Protein AF-A0A3E2CEW5-F1 (afdb_monomer_lite)

Structure (mmCIF, N/CA/C/O backbone):
data_AF-A0A3E2CEW5-F1
#
_entry.id   AF-A0A3E2CEW5-F1
#
loop_
_atom_site.group_PDB
_atom_site.id
_atom_site.type_symbol
_atom_site.label_atom_id
_atom_site.label_alt_id
_atom_site.label_comp_id
_atom_site.label_asym_id
_atom_site.label_entity_id
_atom_site.label_seq_id
_atom_site.pdbx_PDB_ins_code
_atom_site.Cartn_x
_atom_site.Cartn_y
_atom_site.Cartn_z
_atom_site.occupancy
_atom_site.B_iso_or_equiv
_atom_site.auth_seq_id
_atom_site.auth_comp_id
_atom_site.auth_asym_id
_atom_site.auth_atom_id
_atom_site.pdbx_PDB_model_num
ATOM 1 N N . ARG A 1 1 ? -23.913 -2.822 18.115 1.00 43.66 1 ARG A N 1
ATOM 2 C CA . ARG A 1 1 ? -24.144 -3.672 19.317 1.00 43.66 1 ARG A CA 1
ATOM 3 C C . ARG A 1 1 ? -23.118 -4.805 19.467 1.00 43.66 1 ARG A C 1
ATOM 5 O O . ARG A 1 1 ? -23.039 -5.330 20.565 1.00 43.66 1 ARG A O 1
ATOM 12 N N . ALA A 1 2 ? -22.328 -5.150 18.439 1.00 40.97 2 ALA A N 1
ATOM 13 C CA . ALA A 1 2 ? -21.371 -6.267 18.481 1.00 40.97 2 ALA A CA 1
ATOM 14 C C . ALA A 1 2 ? -20.312 -6.164 19.604 1.00 40.97 2 ALA A C 1
ATOM 16 O O . ALA A 1 2 ? -20.034 -7.159 20.265 1.00 40.97 2 ALA A O 1
ATOM 17 N N . LEU A 1 3 ? -19.808 -4.956 19.889 1.00 47.88 3 LEU A N 1
ATOM 18 C CA . LEU A 1 3 ? -18.808 -4.719 20.943 1.00 47.88 3 LEU A CA 1
ATOM 19 C C . LEU A 1 3 ? -19.351 -4.470 22.348 1.00 47.88 3 LEU A C 1
ATOM 21 O O . LEU A 1 3 ? -18.606 -4.509 23.320 1.00 47.88 3 LEU A O 1
ATOM 25 N N . LEU A 1 4 ? -20.661 -4.269 22.472 1.00 53.16 4 LEU A N 1
ATOM 26 C CA . LEU A 1 4 ? -21.333 -4.130 23.766 1.00 53.16 4 LEU A CA 1
ATOM 27 C C . LEU A 1 4 ? -21.764 -5.500 24.294 1.00 53.16 4 LEU A C 1
ATOM 29 O O . LEU A 1 4 ? -22.826 -5.652 24.896 1.00 53.16 4 LEU A O 1
ATOM 33 N N . THR A 1 5 ? -20.970 -6.516 23.975 1.00 52.16 5 THR A N 1
ATOM 34 C CA . THR A 1 5 ? -21.157 -7.884 24.425 1.00 52.16 5 THR A CA 1
ATOM 35 C C . THR A 1 5 ? -20.083 -8.189 25.453 1.00 52.16 5 THR A C 1
ATOM 37 O O . THR A 1 5 ? -18.972 -7.659 25.417 1.00 52.16 5 THR A O 1
ATOM 40 N N . SER A 1 6 ? -20.409 -9.070 26.390 1.00 48.28 6 SER A N 1
ATOM 41 C CA . SER A 1 6 ? -19.486 -9.478 27.443 1.00 48.28 6 SER A CA 1
ATOM 42 C C . SER A 1 6 ? -18.204 -10.134 26.922 1.00 48.28 6 SER A C 1
ATOM 44 O O . SER A 1 6 ? -17.290 -10.310 27.707 1.00 48.28 6 SER A O 1
ATOM 46 N N . ALA A 1 7 ? -18.125 -10.528 25.647 1.00 49.16 7 ALA A N 1
ATOM 47 C CA . ALA A 1 7 ? -16.963 -11.212 25.082 1.00 49.16 7 ALA A CA 1
ATOM 48 C C . ALA A 1 7 ? -15.748 -10.279 24.931 1.00 49.16 7 ALA A C 1
ATOM 50 O O . ALA A 1 7 ? -14.672 -10.622 25.408 1.00 49.16 7 ALA A O 1
ATOM 51 N N . ILE A 1 8 ? -15.925 -9.071 24.375 1.00 51.38 8 ILE A N 1
ATOM 52 C CA . ILE A 1 8 ? -14.823 -8.101 24.253 1.00 51.38 8 ILE A CA 1
ATOM 53 C C . ILE A 1 8 ? -14.451 -7.539 25.620 1.00 51.38 8 ILE A C 1
ATOM 55 O O . ILE A 1 8 ? -13.286 -7.592 25.994 1.00 51.38 8 ILE A O 1
ATOM 59 N N . GLY A 1 9 ? -15.427 -7.116 26.428 1.00 50.34 9 GLY A N 1
ATOM 60 C CA . GLY A 1 9 ? -15.156 -6.614 27.782 1.00 50.34 9 GLY A CA 1
ATOM 61 C C . GLY A 1 9 ? -14.528 -7.639 28.745 1.00 50.34 9 GLY A C 1
ATOM 62 O O . GLY A 1 9 ? -14.038 -7.245 29.796 1.00 50.34 9 GLY A O 1
ATOM 63 N N . ARG A 1 10 ? -14.537 -8.943 28.416 1.00 49.09 10 ARG A N 1
ATOM 64 C CA . ARG A 1 10 ? -13.891 -10.015 29.204 1.00 49.09 10 ARG A CA 1
ATOM 65 C C . ARG A 1 10 ? -12.598 -10.553 28.583 1.00 49.09 10 ARG A C 1
ATOM 67 O O . ARG A 1 10 ? -11.984 -11.427 29.190 1.00 49.09 10 ARG A O 1
ATOM 74 N N . ALA A 1 11 ? -12.194 -10.091 27.397 1.00 54.03 11 ALA A N 1
ATOM 75 C CA . ALA A 1 11 ? -10.965 -10.562 26.761 1.00 54.03 11 ALA A CA 1
ATOM 76 C C . ALA A 1 11 ? -9.745 -10.203 27.620 1.00 54.03 11 ALA A C 1
ATOM 78 O O . ALA A 1 11 ? -9.682 -9.111 28.190 1.00 54.03 11 ALA A O 1
ATOM 79 N N . SER A 1 12 ? -8.759 -11.101 27.692 1.00 48.97 12 SER A N 1
ATOM 80 C CA . SER A 1 12 ? -7.645 -10.991 28.641 1.00 48.97 12 SER A CA 1
ATOM 81 C C . SER A 1 12 ? -6.606 -9.902 28.319 1.00 48.97 12 SER A C 1
ATOM 83 O O . SER A 1 12 ? -5.502 -9.882 28.852 1.00 48.97 12 SER A O 1
ATOM 85 N N . LYS A 1 13 ? -6.921 -9.019 27.376 1.00 54.12 13 LYS A N 1
ATOM 86 C CA . LYS A 1 13 ? -6.102 -7.865 26.994 1.00 54.12 13 LYS A CA 1
ATOM 87 C C . LYS A 1 13 ? -6.814 -6.539 27.303 1.00 54.12 13 LYS A C 1
ATOM 89 O O . LYS A 1 13 ? -6.172 -5.500 27.322 1.00 54.12 13 LYS A O 1
ATOM 94 N N . ASN A 1 14 ? -8.105 -6.587 27.659 1.00 54.03 14 ASN A N 1
ATOM 95 C CA . ASN A 1 14 ? -8.960 -5.437 27.994 1.00 54.03 14 ASN A CA 1
ATOM 96 C C . ASN A 1 14 ? -9.038 -5.165 29.504 1.00 54.03 14 ASN A C 1
ATOM 98 O O . ASN A 1 14 ? -10.074 -4.746 30.025 1.00 54.03 14 ASN A O 1
ATOM 102 N N . HIS A 1 15 ? -7.987 -5.486 30.252 1.00 62.25 15 HIS A N 1
ATOM 103 C CA . HIS A 1 15 ? -8.088 -5.534 31.703 1.00 62.25 15 HIS A CA 1
ATOM 104 C C . HIS A 1 15 ? -8.060 -4.145 32.335 1.00 62.25 15 HIS A C 1
ATOM 106 O O . HIS A 1 15 ? -6.998 -3.597 32.625 1.00 62.25 15 HIS A O 1
ATOM 112 N N . MET A 1 16 ? -9.247 -3.635 32.659 1.00 67.38 16 MET A N 1
ATOM 113 C CA . MET A 1 16 ? -9.390 -2.816 33.856 1.00 67.38 16 MET A CA 1
ATOM 114 C C . MET A 1 16 ? -8.858 -3.628 35.047 1.00 67.38 16 MET A C 1
ATOM 116 O O . MET A 1 16 ? -9.358 -4.716 35.336 1.00 67.38 16 MET A O 1
ATOM 120 N N . SER A 1 17 ? -7.830 -3.122 35.717 1.00 68.94 17 SER A N 1
ATOM 121 C CA . SER A 1 17 ? -7.254 -3.717 36.928 1.00 68.94 17 SER A CA 1
ATOM 122 C C . SER A 1 17 ? -7.517 -2.818 38.139 1.00 68.94 17 SER A C 1
ATOM 124 O O . SER A 1 17 ? -7.980 -1.694 37.980 1.00 68.94 17 SER A O 1
ATOM 126 N N . TYR A 1 18 ? -7.284 -3.311 39.360 1.00 73.75 18 TYR A N 1
ATOM 127 C CA . TYR A 1 18 ? -7.470 -2.532 40.599 1.00 73.75 18 TYR A CA 1
ATOM 128 C C . TYR A 1 18 ? -8.851 -1.866 40.727 1.00 73.75 18 TYR A C 1
ATOM 130 O O . TYR A 1 18 ? -8.966 -0.688 41.055 1.00 73.75 18 TYR A O 1
ATOM 138 N N . MET A 1 19 ? -9.906 -2.632 40.449 1.00 75.19 19 MET A N 1
ATOM 139 C CA . MET A 1 19 ? -11.270 -2.123 40.495 1.00 75.19 19 MET A CA 1
ATOM 140 C C . MET A 1 19 ? -11.705 -1.850 41.942 1.00 75.19 19 MET A C 1
ATOM 142 O O . MET A 1 19 ? -11.764 -2.770 42.756 1.00 75.19 19 MET A O 1
ATOM 146 N N . SER A 1 20 ? -12.041 -0.597 42.239 1.00 81.31 20 SER A N 1
ATOM 147 C CA . SER A 1 20 ? -12.678 -0.158 43.481 1.00 81.31 20 SER A CA 1
ATOM 148 C C . SER A 1 20 ? -14.044 0.443 43.178 1.00 81.31 20 SER A C 1
ATOM 150 O O . SER A 1 20 ? -14.236 1.081 42.141 1.00 81.31 20 SER A O 1
ATOM 152 N N . VAL A 1 21 ? -14.994 0.240 44.086 1.00 82.50 21 VAL A N 1
ATOM 153 C CA . VAL A 1 21 ? -16.352 0.774 43.982 1.00 82.50 21 VAL A CA 1
ATOM 154 C C . VAL A 1 21 ? -16.645 1.583 45.232 1.00 82.50 21 VAL A C 1
ATOM 156 O O . VAL A 1 21 ? -16.746 1.021 46.320 1.00 82.50 21 VAL A O 1
ATOM 159 N N . ASP A 1 22 ? -16.853 2.882 45.052 1.00 84.25 22 ASP A N 1
ATOM 160 C CA . ASP A 1 22 ? -17.256 3.789 46.119 1.00 84.25 22 ASP A CA 1
ATOM 161 C C . ASP A 1 22 ? -18.716 4.205 45.918 1.00 84.25 22 ASP A C 1
ATOM 163 O O . ASP A 1 22 ? -19.128 4.611 44.824 1.00 84.25 22 ASP A O 1
ATOM 167 N N . SER A 1 23 ? -19.523 4.108 46.976 1.00 81.25 23 SER A N 1
ATOM 168 C CA . SER A 1 23 ? -20.911 4.569 46.946 1.00 81.25 23 SER A CA 1
ATOM 169 C C . SER A 1 23 ? -20.960 6.091 46.842 1.00 81.25 23 SER A C 1
ATOM 171 O O . SER A 1 23 ? -20.417 6.795 47.694 1.00 81.25 23 SER A O 1
ATOM 173 N N . GLY A 1 24 ? -21.643 6.595 45.821 1.00 75.25 24 GLY A N 1
ATOM 174 C CA . GLY A 1 24 ? -21.952 8.007 45.653 1.00 75.25 24 GLY A CA 1
ATOM 175 C C . GLY A 1 24 ? -23.373 8.351 46.117 1.00 75.25 24 GLY A C 1
ATOM 176 O O . GLY A 1 24 ? -24.164 7.476 46.483 1.00 75.25 24 GLY A O 1
ATOM 177 N N . PRO A 1 25 ? -23.736 9.641 46.099 1.00 72.69 25 PRO A N 1
ATOM 178 C CA . PRO A 1 25 ? -25.095 10.073 46.400 1.00 72.69 25 PRO A CA 1
ATOM 179 C C . PRO A 1 25 ? -26.084 9.599 45.316 1.00 72.69 25 PRO A C 1
ATOM 181 O O . PRO A 1 25 ? -25.716 9.420 44.156 1.00 72.69 25 PRO A O 1
ATOM 184 N N . TYR A 1 26 ? -27.357 9.417 45.679 1.00 74.25 26 TYR A N 1
ATOM 185 C CA . TYR A 1 26 ? -28.463 9.138 44.743 1.00 74.25 26 TYR A CA 1
ATOM 186 C C . TYR A 1 26 ? -28.281 7.899 43.832 1.00 74.25 26 TYR A C 1
ATOM 188 O O . TYR A 1 26 ? -28.450 7.992 42.618 1.00 74.25 26 TYR A O 1
ATOM 196 N N . ASN A 1 27 ? -27.954 6.726 44.396 1.00 77.19 27 ASN A N 1
ATOM 197 C CA . ASN A 1 27 ? -27.742 5.462 43.655 1.00 77.19 27 ASN A CA 1
ATOM 198 C C . ASN A 1 27 ? -26.670 5.547 42.548 1.00 77.19 27 ASN A C 1
ATOM 200 O O . ASN A 1 27 ? -26.703 4.791 41.568 1.00 77.19 27 ASN A O 1
ATOM 204 N N . SER A 1 28 ? -25.722 6.474 42.701 1.00 79.94 28 SER A N 1
ATOM 205 C CA . SER A 1 28 ? -24.515 6.529 41.884 1.00 79.94 28 SER A CA 1
ATOM 206 C C . SER A 1 28 ? -23.384 5.756 42.553 1.00 79.94 28 SER A C 1
ATOM 208 O O . SER A 1 28 ? -23.304 5.673 43.777 1.00 79.94 28 SER A O 1
ATOM 210 N N . PHE A 1 29 ? -22.507 5.178 41.744 1.00 83.38 29 PHE A N 1
ATOM 211 C CA . PHE A 1 29 ? -21.313 4.483 42.201 1.00 83.38 29 PHE A CA 1
ATOM 212 C C . PHE A 1 29 ? -20.132 4.997 41.394 1.00 83.38 29 PHE A C 1
ATOM 214 O O . PHE A 1 29 ? -20.200 5.057 40.162 1.00 83.38 29 PHE A O 1
ATOM 221 N N . LYS A 1 30 ? -19.057 5.375 42.083 1.00 83.88 30 LYS A N 1
ATOM 222 C CA . LYS A 1 30 ? -17.784 5.689 41.448 1.00 83.88 30 LYS A CA 1
ATOM 223 C C . LYS A 1 30 ? -16.995 4.395 41.325 1.00 83.88 30 LYS A C 1
ATOM 225 O O . LYS A 1 30 ? -16.632 3.781 42.322 1.00 83.88 30 LYS A O 1
ATOM 230 N N . LEU A 1 31 ? -16.749 3.991 40.090 1.00 82.94 31 LEU A N 1
ATOM 231 C CA . LEU A 1 31 ? -15.834 2.920 39.751 1.00 82.94 31 LEU A CA 1
ATOM 232 C C . LEU A 1 31 ? -14.455 3.542 39.545 1.00 82.94 31 LEU A C 1
ATOM 234 O O . LEU A 1 31 ? -14.309 4.381 38.663 1.00 82.94 31 LEU A O 1
ATOM 238 N N . SER A 1 32 ? -13.463 3.144 40.329 1.00 82.31 32 SER A N 1
ATOM 239 C CA . SER A 1 32 ? -12.057 3.488 40.091 1.00 82.31 32 SER A CA 1
ATOM 240 C C . SER A 1 32 ? -11.337 2.240 39.594 1.00 82.31 32 SER A C 1
ATOM 242 O O . SER A 1 32 ? -11.578 1.154 40.112 1.00 82.31 32 SER A O 1
ATOM 244 N N . TYR A 1 33 ? -10.509 2.359 38.566 1.00 83.38 33 TYR A N 1
ATOM 245 C CA . TYR A 1 33 ? -9.802 1.237 37.946 1.00 83.38 33 TYR A CA 1
ATOM 246 C C . TYR A 1 33 ? -8.525 1.729 37.270 1.00 83.38 33 TYR A C 1
ATOM 248 O O . TYR A 1 33 ? -8.326 2.925 37.093 1.00 83.38 33 TYR A O 1
ATOM 256 N N . LYS A 1 34 ? -7.665 0.803 36.858 1.00 78.75 34 LYS A N 1
ATOM 257 C CA . LYS A 1 34 ? -6.477 1.082 36.055 1.00 78.75 34 LYS A CA 1
ATOM 258 C C . LYS A 1 34 ? -6.600 0.500 34.662 1.00 78.75 34 LYS A C 1
ATOM 260 O O . LYS A 1 34 ? -7.010 -0.651 34.520 1.00 78.75 34 LYS A O 1
ATOM 265 N N . ILE A 1 35 ? -6.187 1.261 33.655 1.00 78.12 35 ILE A N 1
ATOM 266 C CA . ILE A 1 35 ? -5.971 0.772 32.290 1.00 78.12 35 ILE A CA 1
ATOM 267 C C . ILE A 1 35 ? -4.466 0.786 32.042 1.00 78.12 35 ILE A C 1
ATOM 269 O O . ILE A 1 35 ? -3.836 1.845 32.031 1.00 78.12 35 ILE A O 1
ATOM 273 N N . GLY A 1 36 ? -3.870 -0.401 31.915 1.00 75.12 36 GLY A N 1
ATOM 274 C CA . GLY A 1 36 ? -2.417 -0.536 32.008 1.00 75.12 36 GLY A CA 1
ATOM 275 C C . GLY A 1 36 ? -1.923 -0.023 33.365 1.00 75.12 36 GLY A C 1
ATOM 276 O O . GLY A 1 36 ? -2.364 -0.504 34.408 1.00 75.12 36 GLY A O 1
ATOM 277 N N . ASN A 1 37 ? -1.046 0.984 33.348 1.00 75.38 37 ASN A N 1
ATOM 278 C CA . ASN A 1 37 ? -0.519 1.625 34.559 1.00 75.38 37 ASN A CA 1
ATOM 279 C C . ASN A 1 37 ? -1.245 2.927 34.944 1.00 75.38 37 ASN A C 1
ATOM 281 O O . ASN A 1 37 ? -0.911 3.507 35.977 1.00 75.38 37 ASN A O 1
ATOM 285 N N . SER A 1 38 ? -2.217 3.378 34.146 1.00 79.19 38 SER A N 1
ATOM 286 C CA . SER A 1 38 ? -2.900 4.662 34.336 1.00 79.19 38 SER A CA 1
ATOM 287 C C . SER A 1 38 ? -4.181 4.497 35.145 1.00 79.19 38 SER A C 1
ATOM 289 O O . SER A 1 38 ? -4.993 3.625 34.835 1.00 79.19 38 SER A O 1
ATOM 291 N N . ASP A 1 39 ? -4.379 5.349 36.150 1.00 82.88 39 ASP A N 1
ATOM 292 C CA . ASP A 1 39 ? -5.628 5.423 36.910 1.00 82.88 39 ASP A CA 1
ATOM 293 C C . ASP A 1 39 ? -6.752 6.049 36.072 1.00 82.88 39 ASP A C 1
ATOM 295 O O . ASP A 1 39 ? -6.540 6.992 35.312 1.00 82.88 39 ASP A O 1
ATOM 299 N N . ALA A 1 40 ? -7.962 5.524 36.230 1.00 82.25 40 ALA A N 1
ATOM 300 C CA . ALA A 1 40 ? -9.167 5.961 35.547 1.00 82.25 40 ALA A CA 1
ATOM 301 C C . ALA A 1 40 ? -10.386 5.791 36.462 1.00 82.25 40 ALA A C 1
ATOM 303 O O . ALA A 1 40 ? -10.376 5.024 37.432 1.00 82.25 40 ALA A O 1
ATOM 304 N N . SER A 1 41 ? -11.463 6.520 36.170 1.00 80.00 41 SER A N 1
ATOM 305 C CA . SER A 1 41 ? -12.707 6.346 36.910 1.00 80.00 41 SER A CA 1
ATOM 306 C C . SER A 1 41 ? -13.943 6.612 36.065 1.00 80.00 41 SER A C 1
ATOM 308 O O . SER A 1 41 ? -13.930 7.425 35.148 1.00 80.00 41 SER A O 1
ATOM 310 N N . ALA A 1 42 ? -15.037 5.936 36.402 1.00 78.50 42 ALA A N 1
ATOM 311 C CA . ALA A 1 42 ? -16.333 6.127 35.776 1.00 78.50 42 ALA A CA 1
ATOM 312 C C . ALA A 1 42 ? -17.421 6.217 36.843 1.00 78.50 42 ALA A C 1
ATOM 314 O O . ALA A 1 42 ? -17.417 5.471 37.821 1.00 78.50 42 ALA A O 1
ATOM 315 N N . VAL A 1 43 ? -18.391 7.104 36.640 1.00 79.62 43 VAL A N 1
ATOM 316 C CA . VAL A 1 43 ? -19.591 7.159 37.479 1.00 79.62 43 VAL A CA 1
ATOM 317 C C . VAL A 1 43 ? -20.705 6.398 36.778 1.00 79.62 43 VAL A C 1
ATOM 319 O O . VAL A 1 43 ? -21.073 6.717 35.647 1.00 79.62 43 VAL A O 1
ATOM 322 N N . ILE A 1 44 ? -21.253 5.395 37.459 1.00 82.19 44 ILE A N 1
ATOM 323 C CA . ILE A 1 44 ? -22.413 4.639 36.990 1.00 82.19 44 ILE A CA 1
ATOM 324 C C . ILE A 1 44 ? -23.623 4.951 37.864 1.00 82.19 44 ILE A C 1
ATOM 326 O O . ILE A 1 44 ? -23.517 5.054 39.083 1.00 82.19 44 ILE A O 1
ATOM 330 N N . SER A 1 45 ? -24.790 5.073 37.239 1.00 83.62 45 SER A N 1
ATOM 331 C CA . SER A 1 45 ? -26.071 5.188 37.939 1.00 83.62 45 SER A CA 1
ATOM 332 C C . SER A 1 45 ? -26.839 3.887 37.790 1.00 83.62 45 SER A C 1
ATOM 334 O O . SER A 1 45 ? -26.978 3.361 36.679 1.00 83.62 45 SER A O 1
ATOM 336 N N . LEU A 1 46 ? -27.338 3.367 38.908 1.00 82.56 46 LEU A N 1
ATOM 337 C CA . LEU A 1 46 ? -28.170 2.174 38.932 1.00 82.56 46 LEU A CA 1
ATOM 338 C C . LEU A 1 46 ? -29.644 2.561 39.027 1.00 82.56 46 LEU A C 1
ATOM 340 O O . LEU A 1 46 ? -30.028 3.413 39.825 1.00 82.56 46 LEU A O 1
ATOM 344 N N . VAL A 1 47 ? -30.482 1.895 38.236 1.00 85.44 47 VAL A N 1
ATOM 345 C CA . VAL A 1 47 ? -31.942 2.009 38.328 1.00 85.44 47 VAL A CA 1
ATOM 346 C C . VAL A 1 47 ? -32.558 0.659 38.687 1.00 85.44 47 VAL A C 1
ATOM 348 O O . VAL A 1 47 ? -32.034 -0.376 38.256 1.00 85.44 47 VAL A O 1
ATOM 351 N N . PRO A 1 48 ? -33.669 0.642 39.446 1.00 84.12 48 PRO A N 1
ATOM 352 C CA . PRO A 1 48 ? -34.378 -0.591 39.758 1.00 84.12 48 PRO A CA 1
ATOM 353 C C . PRO A 1 48 ? -34.754 -1.362 38.484 1.00 84.12 48 PRO A C 1
ATOM 355 O O . PRO A 1 48 ? -35.253 -0.792 37.511 1.00 84.12 48 PRO A O 1
ATOM 358 N N . ALA A 1 49 ? -34.501 -2.668 38.492 1.00 85.88 49 ALA A N 1
ATOM 359 C CA . ALA A 1 49 ? -34.782 -3.594 37.396 1.00 85.88 49 ALA A CA 1
ATOM 360 C C . ALA A 1 49 ? -35.797 -4.690 37.778 1.00 85.88 49 ALA A C 1
ATOM 362 O O . ALA A 1 49 ? -36.075 -5.570 36.967 1.00 85.88 49 ALA A O 1
ATOM 363 N N . GLY A 1 50 ? -36.376 -4.615 38.983 1.00 84.38 50 GLY A N 1
ATOM 364 C CA . GLY A 1 50 ? -37.327 -5.592 39.522 1.00 84.38 50 GLY A CA 1
ATOM 365 C C . GLY A 1 50 ? -36.762 -6.337 40.730 1.00 84.38 50 GLY A C 1
ATOM 366 O O . GLY A 1 50 ? -35.839 -5.845 41.380 1.00 84.38 50 GLY A O 1
ATOM 367 N N . LYS A 1 51 ? -37.286 -7.531 41.020 1.00 85.75 51 LYS A N 1
ATOM 368 C CA . LYS A 1 51 ? -36.828 -8.387 42.124 1.00 85.75 51 LYS A CA 1
ATOM 369 C C . LYS A 1 51 ? -36.102 -9.628 41.599 1.00 85.75 51 LYS A C 1
ATOM 371 O O . LYS A 1 51 ? -36.616 -10.313 40.720 1.00 85.75 51 LYS A O 1
ATOM 376 N N . GLN A 1 52 ? -34.951 -9.960 42.175 1.00 82.12 52 GLN A N 1
ATOM 377 C CA . GLN A 1 52 ? -34.294 -11.254 42.016 1.00 82.12 52 GLN A CA 1
ATOM 378 C C . GLN A 1 52 ? -34.680 -12.157 43.191 1.00 82.12 52 GLN A C 1
ATOM 380 O O . GLN A 1 52 ? -34.670 -11.722 44.344 1.00 82.12 52 GLN A O 1
ATOM 385 N N . TRP A 1 53 ? -35.033 -13.414 42.906 1.00 77.81 53 TRP A N 1
ATOM 386 C CA . TRP A 1 53 ? -35.485 -14.376 43.922 1.00 77.81 53 TRP A CA 1
ATOM 387 C C . TRP A 1 53 ? -36.632 -13.847 44.798 1.00 77.81 53 TRP A C 1
ATOM 389 O O . TRP A 1 53 ? -36.646 -14.114 45.986 1.00 77.81 53 TRP A O 1
ATOM 399 N N . LEU A 1 54 ? -37.570 -13.073 44.237 1.00 76.44 54 LEU A N 1
ATOM 400 C CA . LEU A 1 54 ? -38.743 -12.484 44.917 1.00 76.44 54 LEU A CA 1
ATOM 401 C C . LEU A 1 54 ? -38.462 -11.414 45.994 1.00 76.44 54 LEU A C 1
ATOM 403 O O . LEU A 1 54 ? -39.349 -10.606 46.258 1.00 76.44 54 LEU A O 1
ATOM 407 N N . PHE A 1 55 ? -37.261 -11.343 46.575 1.00 77.94 55 PHE A N 1
ATOM 408 C CA . PHE A 1 55 ? -36.988 -10.468 47.729 1.00 77.94 55 PHE A CA 1
ATOM 409 C C . PHE A 1 55 ? -35.914 -9.412 47.455 1.00 77.94 55 PHE A C 1
ATOM 411 O O . PHE A 1 55 ? -36.056 -8.260 47.878 1.00 77.94 55 PHE A O 1
ATOM 418 N N . PHE A 1 56 ? -34.867 -9.771 4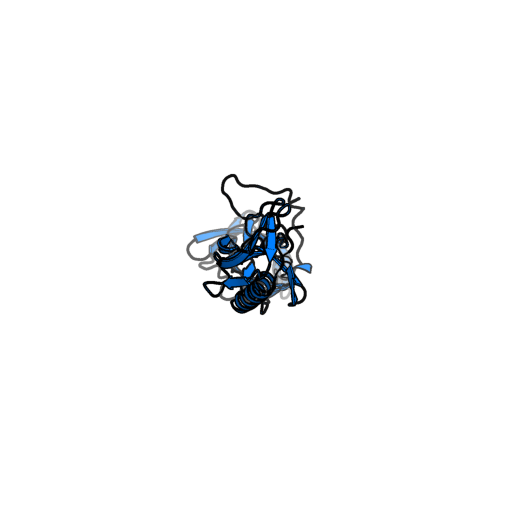6.712 1.00 81.50 56 PHE A N 1
ATOM 419 C CA . PHE A 1 56 ? -33.724 -8.892 46.491 1.00 81.50 56 PHE A CA 1
ATOM 420 C C . PHE A 1 56 ? -34.018 -7.898 45.383 1.00 81.50 56 PHE A C 1
ATOM 422 O O . PHE A 1 56 ? -34.461 -8.286 44.305 1.00 81.50 56 PHE A O 1
ATOM 429 N N . ASP A 1 57 ? -33.761 -6.617 45.625 1.00 82.56 57 ASP A N 1
ATOM 430 C CA . ASP A 1 57 ? -33.813 -5.631 44.553 1.00 82.56 57 ASP A CA 1
ATOM 431 C C . ASP A 1 57 ? -32.736 -5.946 43.518 1.00 82.56 57 ASP A C 1
ATOM 433 O O . ASP A 1 57 ? -31.553 -6.080 43.829 1.00 82.56 57 ASP A O 1
ATOM 437 N N . SER A 1 58 ? -33.172 -6.089 42.273 1.00 82.19 58 SER A N 1
ATOM 438 C CA . SER A 1 58 ? -32.284 -6.159 41.123 1.00 82.19 58 SER A CA 1
ATOM 439 C C . SER A 1 58 ? -32.114 -4.760 40.556 1.00 82.19 58 SER A C 1
ATOM 441 O O . SER A 1 58 ? -33.067 -3.979 40.484 1.00 82.19 58 SER A O 1
ATOM 443 N N . TYR A 1 59 ? -30.899 -4.452 40.130 1.00 79.56 59 TYR A N 1
ATOM 444 C CA . TYR A 1 59 ? -30.546 -3.160 39.568 1.00 79.56 59 TYR A CA 1
ATOM 445 C C . TYR A 1 59 ? -29.910 -3.356 38.201 1.00 79.56 59 TYR A C 1
ATOM 447 O O . TYR A 1 59 ? -29.215 -4.341 37.954 1.00 79.56 59 TYR A O 1
ATOM 455 N N . LYS A 1 60 ? -30.133 -2.394 37.311 1.00 82.06 60 LYS A N 1
ATOM 456 C CA . LYS A 1 60 ? -29.444 -2.310 36.024 1.00 82.06 60 LYS A CA 1
ATOM 457 C C . LYS A 1 60 ? -28.724 -0.978 35.919 1.00 82.06 60 LYS A C 1
ATOM 459 O O . LYS A 1 60 ? -29.198 0.036 36.428 1.00 82.06 60 LYS A O 1
ATOM 464 N N . VAL A 1 61 ? -27.600 -0.979 35.215 1.00 79.25 61 VAL A N 1
ATOM 465 C CA . VAL A 1 61 ? -26.901 0.256 34.855 1.00 79.25 61 VAL A CA 1
ATOM 466 C C . VAL A 1 61 ? -27.795 1.055 33.905 1.00 79.25 61 VAL A C 1
ATOM 468 O O . VAL A 1 61 ? -28.229 0.530 32.879 1.00 79.25 61 VAL A O 1
ATOM 471 N N . GLN A 1 62 ? -28.100 2.306 34.257 1.00 77.31 62 GLN A N 1
ATOM 472 C CA . GLN A 1 62 ? -28.970 3.177 33.461 1.00 77.31 62 GLN A CA 1
ATOM 473 C C . GLN A 1 62 ? -28.272 3.650 32.184 1.00 77.31 62 GLN A C 1
ATOM 475 O O . GLN A 1 62 ? -28.829 3.536 31.094 1.00 77.31 62 GLN A O 1
ATOM 480 N N . TYR A 1 63 ? -27.036 4.134 32.327 1.00 71.31 63 TYR A N 1
ATOM 481 C CA . TYR A 1 63 ? -26.187 4.589 31.231 1.00 71.31 63 TYR A CA 1
ATOM 482 C C . TYR A 1 63 ? -24.804 3.969 31.392 1.00 71.31 63 TYR A C 1
ATOM 484 O O . TYR A 1 63 ? -24.079 4.347 32.314 1.00 71.31 63 TYR A O 1
ATOM 492 N N . PRO A 1 64 ? -24.426 3.006 30.542 1.00 68.12 64 PRO A N 1
ATOM 493 C CA . PRO A 1 64 ? -23.077 2.477 30.578 1.00 68.12 64 PRO A CA 1
ATOM 494 C C . PRO A 1 64 ? -22.095 3.583 30.156 1.00 68.12 64 PRO A C 1
ATOM 496 O O . PRO A 1 64 ? -22.433 4.387 29.281 1.00 68.12 64 PRO A O 1
ATOM 499 N N . PRO A 1 65 ? -20.905 3.660 30.771 1.00 69.00 65 PRO A N 1
ATOM 500 C CA . PRO A 1 65 ? -19.917 4.676 30.438 1.00 69.00 65 PRO A CA 1
ATOM 501 C C . PRO A 1 65 ? -19.260 4.303 29.107 1.00 69.00 65 PRO A C 1
ATOM 503 O O . PRO A 1 65 ? -18.260 3.601 29.088 1.00 69.00 65 PRO A O 1
ATOM 506 N N . PHE A 1 66 ? -19.863 4.684 27.983 1.00 76.56 66 PHE A N 1
ATOM 507 C CA . PHE A 1 66 ? -19.282 4.431 26.667 1.00 76.56 66 PHE A CA 1
ATOM 508 C C . PHE A 1 66 ? -18.379 5.586 26.257 1.00 76.56 66 PHE A C 1
ATOM 510 O O . PHE A 1 66 ? -18.771 6.743 26.384 1.00 76.56 66 PHE A O 1
ATOM 517 N N . GLY A 1 67 ? -17.206 5.254 25.731 1.00 84.56 67 GLY A N 1
ATOM 518 C CA . GLY A 1 67 ? -16.433 6.136 24.867 1.00 84.56 67 GLY A CA 1
ATOM 519 C C . GLY A 1 67 ? -16.614 5.726 23.407 1.00 84.56 67 GLY A C 1
ATOM 520 O O . GLY A 1 67 ? -17.434 4.859 23.068 1.00 84.56 67 GLY A O 1
ATOM 521 N N . HIS A 1 68 ? -15.831 6.331 22.523 1.00 87.38 68 HIS A N 1
ATOM 522 C CA . HIS A 1 68 ? -15.758 5.894 21.135 1.00 87.38 68 HIS A CA 1
ATOM 523 C C . HIS A 1 68 ? -14.348 6.001 20.573 1.00 87.38 68 HIS A C 1
ATOM 525 O O . HIS A 1 68 ? -13.621 6.938 20.870 1.00 87.38 68 HIS A O 1
ATOM 531 N N . ILE A 1 69 ? -13.994 5.059 19.708 1.00 89.38 69 ILE A N 1
ATOM 532 C CA . ILE A 1 69 ? -12.791 5.151 18.885 1.00 89.38 69 ILE A CA 1
ATOM 533 C C . ILE A 1 69 ? -13.244 5.511 17.472 1.00 89.38 69 ILE A C 1
ATOM 535 O O . ILE A 1 69 ? -14.122 4.846 16.912 1.00 89.38 69 ILE A O 1
ATOM 539 N N . THR A 1 70 ? -12.687 6.577 16.911 1.00 90.62 70 THR A N 1
ATOM 540 C CA . THR A 1 70 ? -12.814 6.883 15.485 1.00 90.62 70 THR A CA 1
ATOM 541 C C . THR A 1 70 ? -11.732 6.105 14.756 1.00 90.62 70 THR A C 1
ATOM 543 O O . THR A 1 70 ? -10.547 6.346 14.964 1.00 90.62 70 THR A O 1
ATOM 546 N N . ILE A 1 71 ? -12.141 5.138 13.942 1.00 90.50 71 ILE A N 1
ATOM 547 C CA . ILE A 1 71 ? -11.217 4.275 13.212 1.00 90.50 71 ILE A CA 1
ATOM 548 C C . ILE A 1 71 ? -11.224 4.689 11.750 1.00 90.50 71 ILE A C 1
ATOM 550 O O . ILE A 1 71 ? -12.255 4.563 11.085 1.00 90.50 71 ILE A O 1
ATOM 554 N N . THR A 1 72 ? -10.078 5.142 11.260 1.00 91.00 72 THR A N 1
ATOM 555 C CA . THR A 1 72 ? -9.833 5.391 9.840 1.00 91.00 72 THR A CA 1
ATOM 556 C C . THR A 1 72 ? -9.303 4.108 9.225 1.00 91.00 72 THR A C 1
ATOM 558 O O . THR A 1 72 ? -8.274 3.590 9.658 1.00 91.00 72 THR A O 1
ATOM 561 N N . VAL A 1 73 ? -10.037 3.561 8.257 1.00 89.56 73 VAL A N 1
ATOM 562 C CA . VAL A 1 73 ? -9.735 2.254 7.667 1.00 89.56 73 VAL A CA 1
ATOM 563 C C . VAL A 1 73 ? -9.673 2.362 6.140 1.00 89.56 73 VAL A C 1
ATOM 565 O O . VAL A 1 73 ? -10.578 2.977 5.567 1.00 89.56 73 VAL A O 1
ATOM 568 N N . PRO A 1 74 ? -8.681 1.750 5.465 1.00 87.44 74 PRO A N 1
ATOM 569 C CA . PRO A 1 74 ? -8.636 1.681 4.008 1.00 87.44 74 PRO A CA 1
ATOM 570 C C . PRO A 1 74 ? -9.870 0.967 3.451 1.00 87.44 74 PRO A C 1
ATOM 572 O O . PRO A 1 74 ? -10.381 0.019 4.053 1.00 87.44 74 PRO A O 1
ATOM 575 N N . ASN A 1 75 ? -10.360 1.403 2.295 1.00 84.31 75 ASN A N 1
ATOM 576 C CA . ASN A 1 75 ? -11.591 0.884 1.696 1.00 84.31 75 ASN A CA 1
ATOM 577 C C . ASN A 1 75 ? -11.497 -0.600 1.287 1.00 84.31 75 ASN A C 1
ATOM 579 O O . ASN A 1 75 ? -12.525 -1.250 1.096 1.00 84.31 75 ASN A O 1
ATOM 583 N N . GLU A 1 76 ? -10.285 -1.139 1.164 1.00 81.75 76 GLU A N 1
ATOM 584 C CA . GLU A 1 76 ? -9.973 -2.541 0.876 1.00 81.75 76 GLU A CA 1
ATOM 585 C C . GLU A 1 76 ? -10.283 -3.473 2.057 1.00 81.75 76 GLU A C 1
ATOM 587 O O . GLU A 1 76 ? -10.458 -4.680 1.866 1.00 81.75 76 GLU A O 1
ATOM 592 N N . VAL A 1 77 ? -10.363 -2.928 3.275 1.00 87.75 77 VAL A N 1
ATOM 593 C CA . VAL A 1 77 ? -10.644 -3.680 4.498 1.00 87.75 77 VAL A CA 1
ATOM 594 C C . VAL A 1 77 ? -12.142 -3.613 4.789 1.00 87.75 77 VAL A C 1
ATOM 596 O O . VAL A 1 77 ? -12.709 -2.549 5.018 1.00 87.75 77 VAL A O 1
ATOM 599 N N . ASP A 1 78 ? -12.800 -4.770 4.821 1.00 88.94 78 ASP A N 1
ATOM 600 C CA . ASP A 1 78 ? -14.226 -4.916 5.145 1.00 88.94 78 ASP A CA 1
ATOM 601 C C . ASP A 1 78 ? -14.465 -5.350 6.602 1.00 88.94 78 ASP A C 1
ATOM 603 O O . ASP A 1 78 ? -15.553 -5.163 7.167 1.00 88.94 78 ASP A O 1
ATOM 607 N N . LYS A 1 79 ? -13.432 -5.921 7.227 1.00 91.56 79 LYS A N 1
ATOM 608 C CA . LYS A 1 79 ? -13.462 -6.440 8.588 1.00 91.56 79 LYS A CA 1
ATOM 609 C C . LYS A 1 79 ? -12.189 -6.109 9.351 1.00 91.56 79 LYS A C 1
ATOM 611 O O . LYS A 1 79 ? -11.079 -6.296 8.858 1.00 91.56 79 LYS A O 1
ATOM 616 N N . ILE A 1 80 ? -12.371 -5.720 10.603 1.00 92.31 80 ILE A N 1
ATOM 617 C CA . ILE A 1 80 ? -11.283 -5.495 11.554 1.00 92.31 80 ILE A CA 1
ATOM 618 C C . ILE A 1 80 ? -11.377 -6.497 12.692 1.00 92.31 80 ILE A C 1
ATOM 620 O O . ILE A 1 80 ? -12.450 -7.025 12.993 1.00 92.31 80 ILE A O 1
ATOM 624 N N . LYS A 1 81 ? -10.255 -6.736 13.347 1.00 91.25 81 LYS A N 1
ATOM 625 C CA . LYS A 1 81 ? -10.177 -7.471 14.593 1.00 91.25 81 LYS A CA 1
ATOM 626 C C . LYS A 1 81 ? -9.791 -6.482 15.682 1.00 91.25 81 LYS A C 1
ATOM 628 O O . LYS A 1 81 ? -8.801 -5.770 15.579 1.00 91.25 81 LYS A O 1
ATOM 633 N N . VAL A 1 82 ? -10.638 -6.398 16.700 1.00 88.81 82 VAL A N 1
ATOM 634 C CA . VAL A 1 82 ? -10.406 -5.576 17.885 1.00 88.81 82 VAL A CA 1
ATOM 635 C C . VAL A 1 82 ? -10.125 -6.535 19.027 1.00 88.81 82 VAL A C 1
ATOM 637 O O . VAL A 1 82 ? -11.015 -7.258 19.488 1.00 88.81 82 VAL A O 1
ATOM 640 N N . ASN A 1 83 ? -8.869 -6.567 19.457 1.00 86.06 83 ASN A N 1
ATOM 641 C CA . ASN A 1 83 ? -8.298 -7.591 20.317 1.00 86.06 83 ASN A CA 1
ATOM 642 C C . ASN A 1 83 ? -8.500 -8.993 19.719 1.00 86.06 83 ASN A C 1
ATOM 644 O O . ASN A 1 83 ? -7.897 -9.326 18.708 1.00 86.06 83 ASN A O 1
ATOM 648 N N . ASP A 1 84 ? -9.371 -9.813 20.311 1.00 81.75 84 ASP A N 1
ATOM 649 C CA . ASP A 1 84 ? -9.650 -11.181 19.857 1.00 81.75 84 ASP A CA 1
ATOM 650 C C . ASP A 1 84 ? -11.025 -11.308 19.174 1.00 81.75 84 ASP A C 1
ATOM 652 O O . ASP A 1 84 ? -11.523 -12.412 18.967 1.00 81.75 84 ASP A O 1
ATOM 656 N N . SER A 1 85 ? -11.680 -10.188 18.848 1.00 82.81 85 SER A N 1
ATOM 657 C CA . SER A 1 85 ? -13.027 -10.178 18.266 1.00 82.81 85 SER A CA 1
ATOM 658 C C . SER A 1 85 ? -13.078 -9.521 16.898 1.00 82.81 85 SER A C 1
ATOM 660 O O . SER A 1 85 ? -12.720 -8.358 16.730 1.00 82.81 85 SER A O 1
ATOM 662 N N . GLU A 1 86 ? -13.586 -10.272 15.928 1.00 90.12 86 GLU A N 1
ATOM 663 C CA . GLU A 1 86 ? -13.811 -9.811 14.562 1.00 90.12 86 GLU A CA 1
ATOM 664 C C . GLU A 1 86 ? -15.084 -8.959 14.467 1.00 90.12 86 GLU A C 1
ATOM 666 O O . GLU A 1 86 ? -16.131 -9.284 15.035 1.00 90.12 86 GLU A O 1
ATOM 671 N N . ILE A 1 87 ? -14.999 -7.860 13.722 1.00 87.81 87 ILE A N 1
ATOM 672 C CA . ILE A 1 87 ? -16.078 -6.902 13.513 1.00 87.81 87 ILE A CA 1
ATOM 673 C C . ILE A 1 87 ? -16.174 -6.602 12.027 1.00 87.81 87 ILE A C 1
ATOM 675 O O . ILE A 1 87 ? -15.218 -6.158 11.397 1.00 87.81 87 ILE A O 1
ATOM 679 N N . ASN A 1 88 ? -17.373 -6.775 11.480 1.00 90.50 88 ASN A N 1
ATOM 680 C CA . ASN A 1 88 ? -17.674 -6.315 10.135 1.00 90.50 88 ASN A CA 1
ATOM 681 C C . ASN A 1 88 ? -17.963 -4.805 10.155 1.00 90.50 88 ASN A C 1
ATOM 683 O O . ASN A 1 88 ? -18.889 -4.361 10.847 1.00 90.50 88 ASN A O 1
ATOM 687 N N . LEU A 1 89 ? -17.195 -4.027 9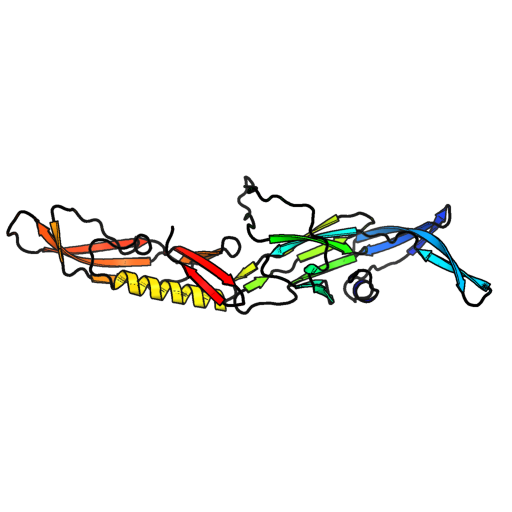.389 1.00 89.06 89 LEU A N 1
ATOM 688 C CA . LEU A 1 89 ? -17.279 -2.564 9.368 1.00 89.06 89 LEU A CA 1
ATOM 689 C C . LEU A 1 89 ? -18.639 -2.056 8.877 1.00 89.06 89 LEU A C 1
ATOM 691 O O . LEU A 1 89 ? -19.103 -1.014 9.335 1.00 89.06 89 LEU A O 1
ATOM 695 N N . SER A 1 90 ? -19.347 -2.828 8.044 1.00 86.94 90 SER A N 1
ATOM 696 C CA . SER A 1 90 ? -20.715 -2.494 7.606 1.00 86.94 90 SER A CA 1
ATOM 697 C C . SER A 1 90 ? -21.726 -2.392 8.757 1.00 86.94 90 SER A C 1
ATOM 699 O O . SER A 1 90 ? -22.784 -1.784 8.604 1.00 86.94 90 SER A O 1
ATOM 701 N N . THR A 1 91 ? -21.408 -2.960 9.927 1.00 85.56 91 THR A N 1
ATOM 702 C CA . THR A 1 91 ? -22.251 -2.890 11.132 1.00 85.56 91 THR A CA 1
ATOM 703 C C . THR A 1 91 ? -22.004 -1.639 11.979 1.00 85.56 91 THR A C 1
ATOM 705 O O . THR A 1 91 ? -22.754 -1.378 12.929 1.00 85.56 91 THR A O 1
ATOM 708 N N . LEU A 1 92 ? -20.950 -0.879 11.668 1.00 84.81 92 LEU A N 1
ATOM 709 C CA . LEU A 1 92 ? -20.577 0.342 12.367 1.00 84.81 92 LEU A CA 1
ATOM 710 C C . LEU A 1 92 ? -21.221 1.560 11.711 1.00 84.81 92 LEU A C 1
ATOM 712 O O . LEU A 1 92 ? -21.515 1.590 10.516 1.00 84.81 92 LEU A O 1
ATOM 716 N N . LYS A 1 93 ? -21.429 2.604 12.514 1.00 84.19 93 LYS A N 1
ATOM 717 C CA . LYS A 1 93 ? -21.845 3.894 11.973 1.00 84.19 93 LYS A CA 1
ATOM 718 C C . LYS A 1 93 ? -20.630 4.546 11.329 1.00 84.19 93 LYS A C 1
ATOM 720 O O . LYS A 1 93 ? -19.624 4.750 12.008 1.00 84.19 93 LYS A O 1
ATOM 725 N N . LYS A 1 94 ? -20.746 4.904 10.052 1.00 84.75 94 LYS A N 1
ATOM 726 C CA . LYS A 1 94 ? -19.792 5.814 9.413 1.00 84.75 94 LYS A CA 1
ATOM 727 C C . LYS A 1 94 ? -19.801 7.141 10.172 1.00 84.75 94 LYS A C 1
ATOM 729 O O . LYS A 1 94 ? -20.872 7.598 10.589 1.00 84.75 94 LYS A O 1
ATOM 734 N N . SER A 1 95 ? -18.627 7.719 10.398 1.00 69.12 95 SER A N 1
ATOM 735 C CA . SER A 1 95 ? -18.545 9.074 10.942 1.00 69.12 95 SER A CA 1
ATOM 736 C C . SER A 1 95 ? -19.204 10.044 9.942 1.00 69.12 95 SER A C 1
ATOM 738 O O . SER A 1 95 ? -19.098 9.809 8.733 1.00 69.12 95 SER A O 1
ATOM 740 N N . PRO A 1 96 ? -19.955 11.075 10.384 1.00 60.00 96 PRO A N 1
ATOM 741 C CA . PRO A 1 96 ? -20.421 12.132 9.486 1.00 60.00 96 PRO A CA 1
ATOM 742 C C . PRO A 1 96 ? -19.224 12.659 8.690 1.00 60.00 96 PRO A C 1
ATOM 744 O O . PRO A 1 96 ? -18.194 12.929 9.296 1.00 60.00 96 PRO A O 1
ATOM 747 N N . LYS A 1 97 ? -19.365 12.699 7.357 1.00 50.00 97 LYS A N 1
ATOM 748 C CA . LYS A 1 97 ? -18.295 12.920 6.369 1.00 50.00 97 LYS A CA 1
ATOM 749 C C . LYS A 1 97 ? -17.151 13.804 6.885 1.00 50.00 97 LYS A C 1
ATOM 751 O O . LYS A 1 97 ? -17.372 14.981 7.144 1.00 50.00 97 LYS A O 1
ATOM 756 N N . TYR A 1 98 ? -15.941 13.252 6.877 1.00 44.22 98 TYR A N 1
ATOM 757 C CA . TYR A 1 98 ? -14.809 13.987 6.331 1.00 44.22 98 TYR A CA 1
ATOM 758 C C . TYR A 1 98 ? -15.062 14.077 4.819 1.00 44.22 98 TYR A C 1
ATOM 760 O O . TYR A 1 98 ? -15.022 13.075 4.100 1.00 44.22 98 TYR A O 1
ATOM 768 N N . ASP A 1 99 ? -15.498 15.238 4.347 1.00 38.47 99 ASP A N 1
ATOM 769 C CA . ASP A 1 99 ? -15.461 15.597 2.939 1.00 38.47 99 ASP A CA 1
ATOM 770 C C . ASP A 1 99 ? -14.002 15.877 2.595 1.00 38.47 99 ASP A C 1
ATOM 772 O O . ASP A 1 99 ? -13.516 16.988 2.731 1.00 38.47 99 ASP A O 1
ATOM 776 N N . GLY A 1 100 ? -13.266 14.831 2.221 1.00 39.25 100 GLY A N 1
ATOM 777 C CA . GLY A 1 100 ? -11.873 14.961 1.811 1.00 39.25 100 GLY A CA 1
ATOM 778 C C . GLY A 1 100 ? -11.731 15.784 0.529 1.00 39.25 100 GLY A C 1
ATOM 779 O O . GLY A 1 100 ? -11.483 15.223 -0.533 1.00 39.25 100 GLY A O 1
ATOM 780 N N . GLU A 1 101 ? -11.859 17.105 0.619 1.00 34.91 101 GLU A N 1
ATOM 781 C CA . GLU A 1 101 ? -10.922 17.977 -0.067 1.00 34.91 101 GLU A CA 1
ATOM 782 C C . GLU A 1 101 ? -9.612 17.908 0.721 1.00 34.91 101 GLU A C 1
ATOM 784 O O . GLU A 1 101 ? -9.570 18.129 1.931 1.00 34.91 101 GLU A O 1
ATOM 789 N N . SER A 1 102 ? -8.561 17.484 0.021 1.00 41.69 102 SER A N 1
ATOM 790 C CA . SER A 1 102 ? -7.184 17.347 0.483 1.00 41.69 102 SER A CA 1
ATOM 791 C C . SER A 1 102 ? -6.793 18.323 1.592 1.00 41.69 102 SER A C 1
ATOM 793 O O . SER A 1 102 ? -6.571 19.507 1.339 1.00 41.69 102 SER A O 1
ATOM 795 N N . TYR A 1 103 ? -6.551 17.809 2.796 1.00 34.34 103 TYR A N 1
ATOM 796 C CA . TYR A 1 103 ? -5.687 18.504 3.740 1.00 34.34 103 TYR A CA 1
ATOM 797 C C . TYR A 1 103 ? -4.238 18.222 3.354 1.00 34.34 103 TYR A C 1
ATOM 799 O O . TYR A 1 103 ? -3.627 17.256 3.798 1.00 34.34 103 TYR A O 1
ATOM 807 N N . SER A 1 104 ? -3.684 19.095 2.514 1.00 37.44 104 SER A N 1
ATOM 808 C CA . SER A 1 104 ? -2.242 19.321 2.480 1.00 37.44 104 SER A CA 1
ATOM 809 C C . SER A 1 104 ? -1.846 19.870 3.849 1.00 37.44 104 SER A C 1
ATOM 811 O O . SER A 1 104 ? -1.966 21.073 4.090 1.00 37.44 104 SER A O 1
ATOM 813 N N . SER A 1 105 ? -1.399 19.014 4.768 1.00 36.59 105 SER A N 1
ATOM 814 C CA . SER A 1 105 ? -0.630 19.520 5.897 1.00 36.59 105 SER A CA 1
ATOM 815 C C . SER A 1 105 ? 0.660 20.129 5.339 1.00 36.59 105 SER A C 1
ATOM 817 O O . SER A 1 105 ? 1.319 19.555 4.475 1.00 36.59 105 SER A O 1
ATOM 819 N N . GLU A 1 106 ? 1.031 21.309 5.836 1.00 38.88 106 GLU A N 1
ATOM 820 C CA . GLU A 1 106 ? 2.297 22.003 5.529 1.00 38.88 106 GLU A CA 1
ATOM 821 C C . GLU A 1 106 ? 3.538 21.130 5.847 1.00 38.88 106 GLU A C 1
ATOM 823 O O . GLU A 1 106 ? 4.651 21.413 5.416 1.00 38.88 106 GLU A O 1
ATOM 828 N N . TYR A 1 107 ? 3.313 20.003 6.533 1.00 39.34 107 TYR A N 1
ATOM 829 C CA . TYR A 1 107 ? 4.247 18.923 6.812 1.00 39.34 107 TYR A CA 1
ATOM 830 C C . TYR A 1 107 ? 3.784 17.595 6.184 1.00 39.34 107 TYR A C 1
ATOM 832 O O . TYR A 1 107 ? 3.494 16.658 6.911 1.00 39.34 107 TYR A O 1
ATOM 840 N N . GLY A 1 108 ? 3.681 17.505 4.856 1.00 34.72 108 GLY A N 1
ATOM 841 C CA . GLY A 1 108 ? 3.911 16.285 4.055 1.00 34.72 108 GLY A CA 1
ATOM 842 C C . GLY A 1 108 ? 3.353 14.916 4.498 1.00 34.72 108 GLY A C 1
ATOM 843 O O . GLY A 1 108 ? 3.923 13.908 4.089 1.00 34.72 108 GLY A O 1
ATOM 844 N N . TYR A 1 109 ? 2.281 14.828 5.291 1.00 36.84 109 TYR A N 1
ATOM 845 C CA . TYR A 1 109 ? 1.660 13.545 5.643 1.00 36.84 109 TYR A CA 1
ATOM 846 C C . TYR A 1 109 ? 0.599 13.171 4.599 1.00 36.84 109 TYR A C 1
ATOM 848 O O . TYR A 1 109 ? -0.242 13.984 4.218 1.00 36.84 109 TYR A O 1
ATOM 856 N N . SER A 1 110 ? 0.682 11.934 4.113 1.00 38.19 110 SER A N 1
ATOM 857 C CA . SER A 1 110 ? -0.121 11.334 3.046 1.00 38.19 110 SER A CA 1
ATOM 858 C C . SER A 1 110 ? -1.628 11.529 3.234 1.00 38.19 110 SER A C 1
ATOM 860 O O . SER A 1 110 ? -2.229 11.026 4.180 1.00 38.19 110 SER A O 1
ATOM 862 N N . VAL A 1 111 ? -2.264 12.207 2.277 1.00 39.34 111 VAL A N 1
ATOM 863 C CA . VAL A 1 111 ? -3.725 12.259 2.163 1.00 39.34 111 VAL A CA 1
ATOM 864 C C . VAL A 1 111 ? -4.209 10.895 1.668 1.00 39.34 111 VAL A C 1
ATOM 866 O O . VAL A 1 111 ? -3.908 10.491 0.546 1.00 39.34 111 VAL A O 1
ATOM 869 N N . TYR A 1 112 ? -4.938 10.173 2.520 1.00 48.84 112 TYR A N 1
ATOM 870 C CA . TYR A 1 112 ? -5.591 8.905 2.191 1.00 48.84 112 TYR A CA 1
ATOM 871 C C . TYR A 1 112 ? -6.851 9.158 1.363 1.00 48.84 112 TYR A C 1
ATOM 873 O O . TYR A 1 112 ? -7.926 9.400 1.907 1.00 48.84 112 TYR A O 1
ATOM 881 N N . THR A 1 113 ? -6.746 9.105 0.036 1.00 52.81 113 THR A N 1
ATOM 882 C CA . THR A 1 113 ? -7.898 9.325 -0.861 1.00 52.81 113 THR A CA 1
ATOM 883 C C . THR A 1 113 ? -8.864 8.128 -0.914 1.00 52.81 113 THR A C 1
ATOM 885 O O . THR A 1 113 ? -9.918 8.213 -1.545 1.00 52.81 113 THR A O 1
ATOM 888 N N . SER A 1 114 ? -8.560 7.030 -0.209 1.00 69.25 114 SER A N 1
ATOM 889 C CA . SER A 1 114 ? -9.336 5.783 -0.193 1.00 69.25 114 SER A CA 1
ATOM 890 C C . SER A 1 114 ? -9.585 5.207 1.213 1.00 69.25 114 SER A C 1
ATOM 892 O O . SER A 1 114 ? -9.647 3.990 1.375 1.00 69.25 114 SER A O 1
ATOM 894 N N . ALA A 1 115 ? -9.775 6.041 2.239 1.00 82.12 115 ALA A N 1
ATOM 895 C CA . ALA A 1 115 ? -10.146 5.574 3.581 1.00 82.12 115 ALA A CA 1
ATOM 896 C C . ALA A 1 115 ? -11.577 5.976 3.982 1.00 82.12 115 ALA A C 1
ATOM 898 O O . ALA A 1 115 ? -12.118 6.985 3.529 1.00 82.12 115 ALA A O 1
ATOM 899 N N . THR A 1 116 ? -12.194 5.185 4.861 1.00 86.62 116 THR A N 1
ATOM 900 C CA . THR A 1 116 ? -13.482 5.487 5.494 1.00 86.62 116 THR A CA 1
ATOM 901 C C . THR A 1 116 ? -13.319 5.538 7.010 1.00 86.62 116 THR A C 1
ATOM 903 O O . THR A 1 116 ? -12.734 4.640 7.613 1.00 86.62 116 THR A O 1
ATOM 906 N N . GLU A 1 117 ? -13.911 6.553 7.638 1.00 89.38 117 GLU A N 1
ATOM 907 C CA . GLU A 1 117 ? -13.974 6.661 9.094 1.00 89.38 117 GLU A CA 1
ATOM 908 C C . GLU A 1 117 ? -15.224 5.992 9.677 1.00 89.38 117 GLU A C 1
ATOM 910 O O . GLU A 1 117 ? -16.364 6.262 9.275 1.00 89.38 117 GLU A O 1
ATOM 915 N N . TYR A 1 118 ? -15.021 5.168 10.701 1.00 89.56 118 TYR A N 1
ATOM 916 C CA . TYR A 1 118 ? -16.076 4.494 11.450 1.00 89.56 118 TYR A CA 1
ATOM 917 C C . TYR A 1 118 ? -16.032 4.881 12.925 1.00 89.56 118 TYR A C 1
ATOM 919 O O . TYR A 1 118 ? -14.967 4.992 13.524 1.00 89.56 118 TYR A O 1
ATOM 927 N N . ARG A 1 119 ? -17.208 5.030 13.546 1.00 88.25 119 ARG A N 1
ATOM 928 C CA . ARG A 1 119 ? -17.320 5.234 14.996 1.00 88.25 119 ARG A CA 1
ATOM 929 C C . ARG A 1 119 ? -17.551 3.904 15.693 1.00 88.25 119 ARG A C 1
ATOM 931 O O . ARG A 1 119 ? -18.603 3.275 15.523 1.00 88.25 119 ARG A O 1
ATOM 938 N N . LEU A 1 120 ? -16.587 3.514 16.518 1.00 87.38 120 LEU A N 1
ATOM 939 C CA . LEU A 1 120 ? -16.606 2.294 17.304 1.00 87.38 120 LEU A CA 1
ATOM 940 C C . LEU A 1 120 ? -16.966 2.601 18.768 1.00 87.38 120 LEU A C 1
ATOM 942 O O . LEU A 1 120 ? -16.119 3.102 19.503 1.00 87.38 120 LEU A O 1
ATOM 946 N N . PRO A 1 121 ? -18.199 2.319 19.230 1.00 85.44 121 PRO A N 1
ATOM 947 C CA . PRO A 1 121 ? -18.554 2.493 20.636 1.00 85.44 121 PRO A CA 1
ATOM 948 C C . PRO A 1 121 ? -17.915 1.393 21.486 1.00 85.44 121 PRO A C 1
ATOM 950 O O . PRO A 1 121 ? -18.101 0.203 21.203 1.00 85.44 121 PRO A O 1
ATOM 953 N N . VAL A 1 122 ? -17.213 1.790 22.544 1.00 83.00 122 VAL A N 1
ATOM 954 C CA . VAL A 1 122 ? -16.434 0.881 23.393 1.00 83.00 122 VAL A CA 1
ATOM 955 C C . VAL A 1 122 ? -16.553 1.243 24.875 1.00 83.00 122 VAL A C 1
ATOM 957 O O . VAL A 1 122 ? -16.932 2.359 25.232 1.00 83.00 122 VAL A O 1
ATOM 960 N N . TYR A 1 123 ? -16.262 0.278 25.747 1.00 79.44 123 TYR A N 1
ATOM 961 C CA . TYR A 1 123 ? -16.105 0.525 27.183 1.00 79.44 123 TYR A CA 1
ATOM 962 C C . TYR A 1 123 ? -14.728 1.138 27.482 1.00 79.44 123 TYR A C 1
ATOM 964 O O . TYR A 1 123 ? -13.856 1.123 26.613 1.00 79.44 123 TYR A O 1
ATOM 972 N N . PRO A 1 124 ? -14.480 1.634 28.700 1.00 81.31 124 PRO A N 1
ATOM 973 C CA . PRO A 1 124 ? -13.132 1.975 29.104 1.00 81.31 124 PRO A CA 1
ATOM 974 C C . PRO A 1 124 ? -12.220 0.745 29.056 1.00 81.31 124 PRO A C 1
ATOM 976 O O . PRO A 1 124 ? -12.620 -0.347 29.467 1.00 81.31 124 PRO A O 1
ATOM 979 N N . GLY A 1 125 ? -11.022 0.909 28.508 1.00 80.19 125 GLY A N 1
ATOM 980 C CA . GLY A 1 125 ? -10.082 -0.178 28.257 1.00 80.19 125 GLY A CA 1
ATOM 981 C C . GLY A 1 125 ? -9.047 0.169 27.191 1.00 80.19 125 GLY A C 1
ATOM 982 O O . GLY A 1 125 ? -9.134 1.214 26.549 1.00 80.19 125 GLY A O 1
ATOM 983 N N . ALA A 1 126 ? -8.079 -0.729 27.016 1.00 84.56 126 ALA A N 1
ATOM 984 C CA . ALA A 1 126 ? -7.064 -0.664 25.968 1.00 84.56 126 ALA A CA 1
ATOM 985 C C . ALA A 1 126 ? -7.450 -1.589 24.809 1.00 84.56 126 ALA A C 1
ATOM 987 O O . ALA A 1 126 ? -7.853 -2.722 25.042 1.00 84.56 126 ALA A O 1
ATOM 988 N N . TYR A 1 127 ? -7.319 -1.119 23.576 1.00 86.69 127 TYR A N 1
ATOM 989 C CA . TYR A 1 127 ? -7.806 -1.783 22.376 1.00 86.69 127 TYR A CA 1
ATOM 990 C C . TYR A 1 127 ? -6.689 -1.905 21.355 1.00 86.69 127 TYR A C 1
ATOM 992 O O . TYR A 1 127 ? -6.205 -0.889 20.871 1.00 86.69 127 TYR A O 1
ATOM 1000 N N . HIS A 1 128 ? -6.352 -3.140 20.992 1.00 90.62 128 HIS A N 1
ATOM 1001 C CA . HIS A 1 128 ? -5.510 -3.428 19.839 1.00 90.62 128 HIS A CA 1
ATOM 1002 C C . HIS A 1 128 ? -6.389 -3.639 18.606 1.00 90.62 128 HIS A C 1
ATOM 1004 O O . HIS A 1 128 ? -7.344 -4.417 18.659 1.00 90.62 128 HIS A O 1
ATOM 1010 N N . ILE A 1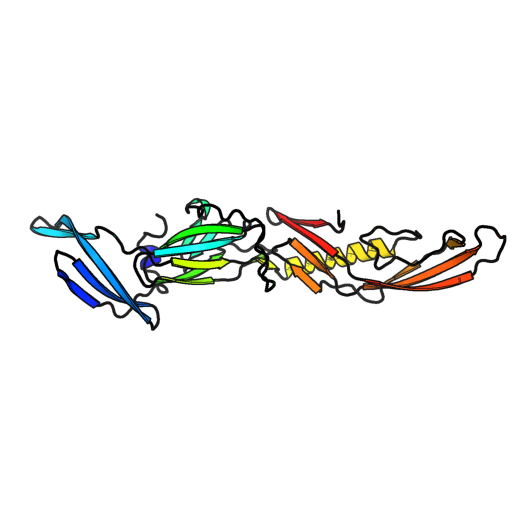 129 ? -6.109 -2.942 17.513 1.00 91.62 129 ILE A N 1
ATOM 1011 C CA . ILE A 1 129 ? -6.930 -2.923 16.304 1.00 91.62 129 ILE A CA 1
ATOM 1012 C C . ILE A 1 129 ? -6.055 -3.320 15.120 1.00 91.62 129 ILE A C 1
ATOM 1014 O O . ILE A 1 129 ? -5.043 -2.686 14.841 1.00 91.62 129 ILE A O 1
ATOM 1018 N N . GLU A 1 130 ? -6.475 -4.350 14.399 1.00 92.75 130 GLU A N 1
ATOM 1019 C CA . GLU A 1 130 ? -5.798 -4.858 13.205 1.00 92.75 130 GLU A CA 1
ATOM 1020 C C . GLU A 1 130 ? -6.836 -5.216 12.129 1.00 92.75 130 GLU A C 1
ATOM 1022 O O . GLU A 1 130 ? -8.033 -5.350 12.414 1.00 92.75 130 GLU A O 1
ATOM 1027 N N . SER A 1 131 ? -6.416 -5.378 10.873 1.00 91.56 131 SER A N 1
ATOM 1028 C CA . SER A 1 131 ? -7.299 -5.959 9.857 1.00 91.56 131 SER A CA 1
ATOM 1029 C C . SER A 1 131 ? -7.579 -7.431 10.188 1.00 91.56 131 SER A C 1
ATOM 1031 O O . SER A 1 131 ? -6.691 -8.190 10.564 1.00 91.56 131 SER A O 1
ATOM 1033 N N . ALA A 1 132 ? -8.836 -7.870 10.058 1.00 86.81 132 ALA A N 1
ATOM 1034 C CA . ALA A 1 132 ? -9.183 -9.280 10.292 1.00 86.81 132 ALA A CA 1
ATOM 1035 C C . ALA A 1 132 ? -8.775 -10.188 9.122 1.00 86.81 132 ALA A C 1
ATOM 1037 O O . ALA A 1 132 ? -8.827 -11.414 9.219 1.00 86.81 132 ALA A O 1
ATOM 1038 N N . LYS A 1 133 ? -8.426 -9.579 7.990 1.00 78.50 133 LYS A N 1
ATOM 1039 C CA . LYS A 1 133 ? -8.064 -10.256 6.759 1.00 78.50 133 LYS A CA 1
ATOM 1040 C C . LYS A 1 133 ? -6.881 -9.532 6.141 1.00 78.50 133 LYS A C 1
ATOM 1042 O O . LYS A 1 133 ? -6.966 -8.338 5.877 1.00 78.50 133 LYS A O 1
ATOM 1047 N N . SER A 1 134 ? -5.836 -10.292 5.850 1.00 69.75 134 SER A N 1
ATOM 1048 C CA . SER A 1 134 ? -4.754 -9.868 4.975 1.00 69.75 134 SER A CA 1
ATOM 1049 C C . SER A 1 134 ? -4.986 -10.381 3.553 1.00 69.75 134 SER A C 1
ATOM 1051 O O . SER A 1 134 ? -5.680 -11.376 3.309 1.00 69.75 134 SER A O 1
ATOM 1053 N N . SER A 1 135 ? -4.426 -9.657 2.596 1.00 83.94 135 SER A N 1
ATOM 1054 C CA . SER A 1 135 ? -4.347 -10.041 1.194 1.00 83.94 135 SER A CA 1
ATOM 1055 C C . SER A 1 135 ? -2.966 -10.631 0.913 1.00 83.94 135 SER A C 1
ATOM 1057 O O . SER A 1 135 ? -2.027 -10.431 1.679 1.00 83.94 135 SER A O 1
ATOM 1059 N N . GLN A 1 136 ? -2.809 -11.341 -0.205 1.00 89.25 136 GLN A N 1
ATOM 1060 C CA . GLN A 1 136 ? -1.465 -11.704 -0.664 1.00 89.25 136 GLN A CA 1
ATOM 1061 C C . GLN A 1 136 ? -0.686 -10.487 -1.159 1.00 89.25 136 GLN A C 1
ATOM 1063 O O . GLN A 1 136 ? 0.528 -10.553 -1.218 1.00 89.25 136 GLN A O 1
ATOM 1068 N N . LEU A 1 137 ? -1.375 -9.403 -1.527 1.00 90.31 137 LEU A N 1
ATOM 1069 C CA . LEU A 1 137 ? -0.763 -8.209 -2.109 1.00 90.31 137 LEU A CA 1
ATOM 1070 C C . LEU A 1 137 ? -0.592 -7.074 -1.095 1.00 90.31 137 LEU A C 1
ATOM 1072 O O . LEU A 1 137 ? 0.316 -6.257 -1.231 1.00 90.31 137 LEU A O 1
ATOM 1076 N N . TRP A 1 138 ? -1.411 -7.035 -0.050 1.00 90.19 138 TRP A N 1
ATOM 1077 C CA . TRP A 1 138 ? -1.360 -5.978 0.953 1.00 90.19 138 TRP A CA 1
ATOM 1078 C C . TRP A 1 138 ? -1.611 -6.513 2.359 1.00 90.19 138 TRP A C 1
ATOM 1080 O O . TRP A 1 138 ? -2.313 -7.506 2.570 1.00 90.19 138 TRP A O 1
ATOM 1090 N N . THR A 1 139 ? -1.040 -5.804 3.317 1.00 91.38 139 THR A N 1
ATOM 1091 C CA . THR A 1 139 ? -1.259 -5.952 4.755 1.00 91.38 139 THR A CA 1
ATOM 1092 C C . THR A 1 139 ? -1.709 -4.601 5.313 1.00 91.38 139 THR A C 1
ATOM 1094 O O . THR A 1 139 ? -1.788 -3.620 4.571 1.00 91.38 139 THR A O 1
ATOM 1097 N N . THR A 1 140 ? -2.077 -4.553 6.588 1.00 90.94 140 THR A N 1
ATOM 1098 C CA . THR A 1 140 ? -2.219 -3.290 7.307 1.00 90.94 140 THR A CA 1
ATOM 1099 C C . THR A 1 140 ? -1.271 -3.267 8.489 1.00 90.94 140 THR A C 1
ATOM 1101 O O . THR A 1 140 ? -1.002 -4.318 9.075 1.00 90.94 140 THR A O 1
ATOM 1104 N N . ASN A 1 141 ? -0.864 -2.076 8.910 1.00 90.31 141 ASN A N 1
ATOM 1105 C CA . ASN A 1 141 ? -0.347 -1.904 10.263 1.00 90.31 141 ASN A CA 1
ATOM 1106 C C . ASN A 1 141 ? -1.417 -2.294 11.316 1.00 90.31 141 ASN A C 1
ATOM 1108 O O . ASN A 1 141 ? -2.577 -2.604 11.006 1.00 90.31 141 ASN A O 1
ATOM 1112 N N . SER A 1 142 ? -1.015 -2.264 12.584 1.00 91.69 142 SER A N 1
ATOM 1113 C CA . SER A 1 142 ? -1.913 -2.337 13.737 1.00 91.69 142 SER A CA 1
ATOM 1114 C C . SER A 1 142 ? -1.931 -1.003 14.477 1.00 91.69 142 SER A C 1
ATOM 1116 O O . SER A 1 142 ? -0.909 -0.320 14.535 1.00 91.69 142 SER A O 1
ATOM 1118 N N . ALA A 1 143 ? -3.053 -0.672 15.107 1.00 92.19 143 ALA A N 1
ATOM 1119 C CA . ALA A 1 143 ? -3.212 0.530 15.915 1.00 92.19 143 ALA A CA 1
ATOM 1120 C C . ALA A 1 143 ? -3.666 0.181 17.337 1.00 92.19 143 ALA A C 1
ATOM 1122 O O . ALA A 1 143 ? -4.500 -0.702 17.528 1.00 92.19 143 ALA A O 1
ATOM 1123 N N . ASP A 1 144 ? -3.164 0.917 18.325 1.00 89.88 144 ASP A N 1
ATOM 1124 C CA . ASP A 1 144 ? -3.598 0.810 19.717 1.00 89.88 144 ASP A CA 1
ATOM 1125 C C . ASP A 1 144 ? -4.366 2.069 20.133 1.00 89.88 144 ASP A C 1
ATOM 1127 O O . ASP A 1 144 ? -3.988 3.184 19.781 1.00 89.88 144 ASP A O 1
ATOM 1131 N N . ALA A 1 145 ? -5.439 1.904 20.906 1.00 88.44 145 ALA A N 1
ATOM 1132 C CA . ALA A 1 145 ? -6.233 3.005 21.450 1.00 88.44 145 ALA A CA 1
ATOM 1133 C C . ALA A 1 145 ? -6.636 2.724 22.902 1.00 88.44 145 ALA A C 1
ATOM 1135 O O . ALA A 1 145 ? -6.829 1.572 23.287 1.00 88.44 145 ALA A O 1
ATOM 1136 N N . SER A 1 146 ? -6.804 3.765 23.719 1.00 86.75 146 SER A N 1
ATOM 1137 C CA . SER A 1 146 ? -7.172 3.613 25.132 1.00 86.75 146 SER A CA 1
ATOM 1138 C C . SER A 1 146 ? -8.286 4.574 25.524 1.00 86.75 146 SER A C 1
ATOM 1140 O O . SER A 1 146 ? -8.137 5.784 25.448 1.00 86.75 146 SER A O 1
ATOM 1142 N N . ILE A 1 147 ? -9.409 4.034 25.983 1.00 85.69 147 ILE A N 1
ATOM 1143 C CA . ILE A 1 147 ? -10.553 4.818 26.451 1.00 85.69 147 ILE A CA 1
ATOM 1144 C C . ILE A 1 147 ? -10.541 4.791 27.969 1.00 85.69 147 ILE A C 1
ATOM 1146 O O . ILE A 1 147 ? -10.725 3.735 28.564 1.00 85.69 147 ILE A O 1
ATOM 1150 N N . SER A 1 148 ? -10.316 5.935 28.607 1.00 78.88 148 SER A N 1
ATOM 1151 C CA . SER A 1 148 ? -10.234 6.027 30.067 1.00 78.88 148 SER A CA 1
ATOM 1152 C C . SER A 1 148 ? -11.568 6.338 30.729 1.00 78.88 148 SER A C 1
ATOM 1154 O O . SER A 1 148 ? -11.834 5.825 31.816 1.00 78.88 148 SER A O 1
ATOM 1156 N N . GLU A 1 149 ? -12.423 7.129 30.085 1.00 74.94 149 GLU A N 1
ATOM 1157 C CA . GLU A 1 149 ? -13.601 7.715 30.719 1.00 74.94 149 GLU A CA 1
ATOM 1158 C C . GLU A 1 149 ? -14.833 7.680 29.811 1.00 74.94 149 GLU A C 1
ATOM 1160 O O . GLU A 1 149 ? -14.780 7.382 28.616 1.00 74.94 149 GLU A O 1
ATOM 1165 N N . LYS A 1 150 ? -15.988 7.980 30.407 1.00 76.50 150 LYS A N 1
ATOM 1166 C CA . LYS A 1 150 ? -17.233 8.144 29.664 1.00 76.50 150 LYS A CA 1
ATOM 1167 C C . LYS A 1 150 ? -17.104 9.316 28.684 1.00 76.50 150 LYS A C 1
ATOM 1169 O O . LYS A 1 150 ? -16.546 10.348 29.028 1.00 76.50 150 LYS A O 1
ATOM 1174 N N . ASP A 1 151 ? -17.676 9.151 27.494 1.00 78.50 151 ASP A N 1
ATOM 1175 C CA . ASP A 1 151 ? -17.697 10.141 26.413 1.00 78.50 151 ASP A CA 1
ATOM 1176 C C . ASP A 1 151 ? -16.302 10.519 25.871 1.00 78.50 151 ASP A C 1
ATOM 1178 O O . ASP A 1 151 ? -16.212 11.365 24.979 1.00 78.50 151 ASP A O 1
ATOM 1182 N N . SER A 1 152 ? -15.227 9.851 26.320 1.00 82.19 152 SER A N 1
ATOM 1183 C CA . SER A 1 152 ? -13.891 10.052 25.761 1.00 82.19 152 SER A CA 1
ATOM 1184 C C . SER A 1 152 ? -13.814 9.527 24.325 1.00 82.19 152 SER A C 1
ATOM 1186 O O . SER A 1 152 ? -14.559 8.622 23.913 1.00 82.19 152 SER A O 1
ATOM 1188 N N . SER A 1 153 ? -12.917 10.130 23.551 1.00 85.19 153 SER A N 1
ATOM 1189 C CA . SER A 1 153 ? -12.700 9.805 22.148 1.00 85.19 153 SER A CA 1
ATOM 1190 C C . SER A 1 153 ? -11.225 9.609 21.862 1.00 85.19 153 SER A C 1
ATOM 1192 O O . SER A 1 153 ? -10.430 10.461 22.238 1.00 85.19 153 SER A O 1
ATOM 1194 N N . GLU A 1 154 ? -10.898 8.555 21.130 1.00 89.19 154 GLU A N 1
ATOM 1195 C CA . GLU A 1 154 ? -9.557 8.328 20.588 1.00 89.19 154 GLU A CA 1
ATOM 1196 C C . GLU A 1 154 ? -9.629 8.072 19.084 1.00 89.19 154 GLU A C 1
ATOM 1198 O O . GLU A 1 154 ? -10.696 7.731 18.557 1.00 89.19 154 GLU A O 1
ATOM 1203 N N . SER A 1 155 ? -8.501 8.220 18.394 1.00 88.44 155 SER A N 1
ATOM 1204 C CA . SER A 1 155 ? -8.362 7.861 16.984 1.00 88.44 155 SER A CA 1
ATOM 1205 C C . SER A 1 155 ? -7.451 6.650 16.804 1.00 88.44 155 SER A C 1
ATOM 1207 O O . SER A 1 155 ? -6.486 6.450 17.535 1.00 88.44 155 SER A O 1
ATOM 1209 N N . ALA A 1 156 ? -7.771 5.830 15.811 1.00 90.81 156 ALA A N 1
ATOM 1210 C CA . ALA A 1 156 ? -6.928 4.735 15.358 1.00 90.81 156 ALA A CA 1
ATOM 1211 C C . ALA A 1 156 ? -6.910 4.736 13.830 1.00 90.81 156 ALA A C 1
ATOM 1213 O O . ALA A 1 156 ? -7.965 4.819 13.199 1.00 90.81 156 ALA A O 1
ATOM 1214 N N . VAL A 1 157 ? -5.724 4.649 13.235 1.00 91.19 157 VAL A N 1
ATOM 1215 C CA . VAL A 1 157 ? -5.551 4.683 11.780 1.00 91.19 157 VAL A CA 1
ATOM 1216 C C . VAL A 1 157 ? -4.922 3.374 11.336 1.00 91.19 157 VAL A C 1
ATOM 1218 O O . VAL A 1 157 ? -3.839 3.017 11.800 1.00 91.19 157 VAL A O 1
ATOM 1221 N N . LEU A 1 158 ? -5.624 2.664 10.456 1.00 90.88 158 LEU A N 1
ATOM 1222 C CA . LEU A 1 158 ? -5.063 1.543 9.719 1.00 90.88 158 LEU A CA 1
ATOM 1223 C C . LEU A 1 158 ? -4.576 2.043 8.357 1.00 90.88 158 LEU A C 1
ATOM 1225 O O . LEU A 1 158 ? -5.289 2.753 7.652 1.00 90.88 158 LEU A O 1
ATOM 1229 N N . GLU A 1 159 ? -3.371 1.647 7.986 1.00 88.00 159 GLU A N 1
ATOM 1230 C CA . GLU A 1 159 ? -2.677 2.039 6.768 1.00 88.00 159 GLU A CA 1
ATOM 1231 C C . GLU A 1 159 ? -2.329 0.781 5.983 1.00 88.00 159 GLU A C 1
ATOM 1233 O O . GLU A 1 159 ? -1.953 -0.237 6.567 1.00 88.00 159 GLU A O 1
ATOM 1238 N N . LEU A 1 160 ? -2.485 0.833 4.660 1.00 88.88 160 LEU A N 1
ATOM 1239 C CA . LEU A 1 160 ? -2.076 -0.268 3.798 1.00 88.88 160 LEU A CA 1
ATOM 1240 C C . LEU A 1 160 ? -0.557 -0.320 3.686 1.00 88.88 160 LEU A C 1
ATOM 1242 O O . LEU A 1 160 ? 0.099 0.679 3.404 1.00 88.88 160 LEU A O 1
ATOM 1246 N N . GLU A 1 161 ? -0.030 -1.531 3.771 1.00 90.00 161 GLU A N 1
ATOM 1247 C CA . GLU A 1 161 ? 1.376 -1.831 3.561 1.00 90.00 161 GLU A CA 1
ATOM 1248 C C . GLU A 1 161 ? 1.533 -2.799 2.386 1.00 90.00 161 GLU A C 1
ATOM 1250 O O . GLU A 1 161 ? 0.773 -3.764 2.229 1.00 90.00 161 GLU A O 1
ATOM 1255 N N . ALA A 1 162 ? 2.535 -2.540 1.545 1.00 92.06 162 ALA A N 1
ATOM 1256 C CA . ALA A 1 162 ? 2.877 -3.409 0.430 1.00 92.06 162 ALA A CA 1
ATOM 1257 C C . ALA A 1 162 ? 3.521 -4.701 0.946 1.00 92.06 162 ALA A C 1
ATOM 1259 O O . ALA A 1 162 ? 4.538 -4.666 1.641 1.00 92.06 162 ALA A O 1
ATOM 1260 N N . THR A 1 163 ? 2.966 -5.845 0.554 1.00 94.56 163 THR A N 1
ATOM 1261 C CA . THR A 1 163 ? 3.619 -7.144 0.779 1.00 94.56 163 THR A CA 1
ATOM 1262 C C . THR A 1 163 ? 4.826 -7.324 -0.139 1.00 94.56 163 THR A C 1
ATOM 1264 O O . THR A 1 163 ? 4.905 -6.709 -1.204 1.00 94.56 163 THR A O 1
ATOM 1267 N N . GLU A 1 164 ? 5.714 -8.255 0.209 1.00 95.75 164 GLU A N 1
ATOM 1268 C CA . GLU A 1 164 ? 6.795 -8.684 -0.688 1.00 95.75 164 GLU A CA 1
ATOM 1269 C C . GLU A 1 164 ? 6.256 -9.232 -2.017 1.00 95.75 164 GLU A C 1
ATOM 1271 O O . GLU A 1 164 ? 6.791 -8.920 -3.072 1.00 95.75 164 GLU A O 1
ATOM 1276 N N . THR A 1 165 ? 5.123 -9.943 -2.005 1.00 96.00 165 THR A N 1
ATOM 1277 C CA . THR A 1 165 ? 4.489 -10.422 -3.242 1.00 96.00 165 THR A CA 1
ATOM 1278 C C . THR A 1 165 ? 4.071 -9.275 -4.162 1.00 96.00 165 THR A C 1
ATOM 1280 O O . THR A 1 165 ? 4.291 -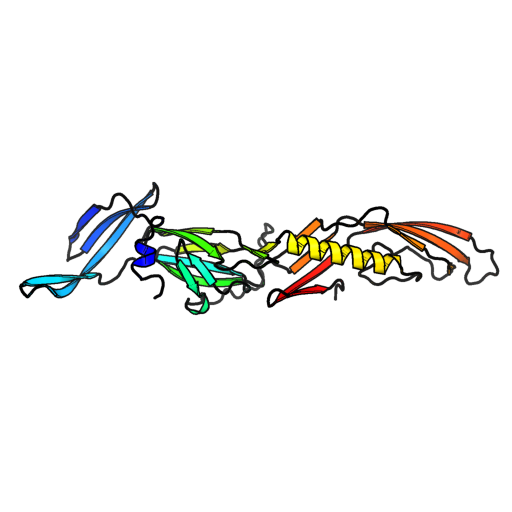9.355 -5.367 1.00 96.00 165 THR A O 1
ATOM 1283 N N . LEU A 1 166 ? 3.500 -8.189 -3.629 1.00 96.06 166 LEU A N 1
ATOM 1284 C CA . LEU A 1 166 ? 3.188 -7.016 -4.449 1.00 96.06 166 LEU A CA 1
ATOM 1285 C C . LEU A 1 166 ? 4.462 -6.363 -4.993 1.00 96.06 166 LEU A C 1
ATOM 1287 O O . LEU A 1 166 ? 4.506 -6.033 -6.176 1.00 96.06 166 LEU A O 1
ATOM 1291 N N . LYS A 1 167 ? 5.497 -6.205 -4.162 1.00 97.19 167 LYS A N 1
ATOM 1292 C CA . LYS A 1 167 ? 6.779 -5.630 -4.597 1.00 97.19 167 LYS A CA 1
ATOM 1293 C C . LYS A 1 167 ? 7.421 -6.454 -5.717 1.00 97.19 167 LYS A C 1
ATOM 1295 O O . LYS A 1 167 ? 7.890 -5.880 -6.700 1.00 97.19 167 LYS A O 1
ATOM 1300 N N . ASP A 1 168 ? 7.372 -7.779 -5.622 1.00 97.50 168 ASP A N 1
ATOM 1301 C CA . ASP A 1 168 ? 7.872 -8.691 -6.654 1.00 97.50 168 ASP A CA 1
ATOM 1302 C C . ASP A 1 168 ? 7.099 -8.543 -7.970 1.00 97.50 168 ASP A C 1
ATOM 1304 O O . ASP A 1 168 ? 7.698 -8.460 -9.043 1.00 97.50 168 ASP A O 1
ATOM 1308 N N . GLU A 1 169 ? 5.767 -8.492 -7.913 1.00 97.38 169 GLU A N 1
ATOM 1309 C CA . GLU A 1 169 ? 4.933 -8.329 -9.108 1.00 97.38 169 GLU A CA 1
ATOM 1310 C C . GLU A 1 169 ? 5.135 -6.956 -9.771 1.00 97.38 169 GLU A C 1
ATOM 1312 O O . GLU A 1 169 ? 5.242 -6.878 -10.998 1.00 97.38 169 GLU A O 1
ATOM 1317 N N . LEU A 1 170 ? 5.273 -5.881 -8.984 1.00 98.00 170 LEU A N 1
ATOM 1318 C CA . LEU A 1 170 ? 5.617 -4.550 -9.497 1.00 98.00 170 LEU A CA 1
ATOM 1319 C C . LEU A 1 170 ? 7.017 -4.536 -10.128 1.00 98.00 170 LEU A C 1
ATOM 1321 O O . LEU A 1 170 ? 7.187 -4.005 -11.224 1.00 98.00 170 LEU A O 1
ATOM 1325 N N . THR A 1 171 ? 8.002 -5.182 -9.501 1.00 98.31 171 THR A N 1
ATOM 1326 C CA . THR A 1 171 ? 9.369 -5.298 -10.038 1.00 98.31 171 THR A CA 1
ATOM 1327 C C . THR A 1 171 ? 9.386 -6.031 -11.382 1.00 98.31 171 THR A C 1
ATOM 1329 O O . THR A 1 171 ? 9.982 -5.552 -12.347 1.00 98.31 171 THR A O 1
ATOM 1332 N N . LYS A 1 172 ? 8.668 -7.156 -11.502 1.00 97.81 172 LYS A N 1
ATOM 1333 C CA . LYS A 1 172 ? 8.526 -7.880 -12.779 1.00 97.81 172 LYS A CA 1
ATOM 1334 C C . LYS A 1 172 ? 7.847 -7.026 -13.848 1.00 97.81 172 LYS A C 1
ATOM 1336 O O . LYS A 1 172 ? 8.225 -7.089 -15.019 1.00 97.81 172 LYS A O 1
ATOM 1341 N N . ALA A 1 173 ? 6.839 -6.242 -13.467 1.00 97.88 173 ALA A N 1
ATOM 1342 C CA . ALA A 1 173 ? 6.159 -5.344 -14.390 1.00 97.88 173 ALA A CA 1
ATOM 1343 C C . ALA A 1 173 ? 7.089 -4.229 -14.889 1.00 97.88 173 ALA A C 1
ATOM 1345 O O . ALA A 1 173 ? 7.101 -3.967 -16.092 1.00 97.88 173 ALA A O 1
ATOM 1346 N N . ILE A 1 174 ? 7.897 -3.633 -14.001 1.00 97.94 174 ILE A N 1
ATOM 1347 C CA . ILE A 1 174 ? 8.938 -2.655 -14.356 1.00 97.94 174 ILE A CA 1
ATOM 1348 C C . ILE A 1 174 ? 9.902 -3.272 -15.369 1.00 97.94 174 ILE A C 1
ATOM 1350 O O . ILE A 1 174 ? 10.088 -2.709 -16.443 1.00 97.94 174 ILE A O 1
ATOM 1354 N N . GLN A 1 175 ? 10.459 -4.451 -15.075 1.00 97.00 175 GLN A N 1
ATOM 1355 C CA . GLN A 1 175 ? 11.405 -5.133 -15.966 1.00 97.00 175 GLN A CA 1
ATOM 1356 C C . GLN A 1 175 ? 10.800 -5.384 -17.348 1.00 97.00 175 GLN A C 1
ATOM 1358 O O . GLN A 1 175 ? 11.370 -4.983 -18.357 1.00 97.00 175 GLN A O 1
ATOM 1363 N N . LYS A 1 176 ? 9.586 -5.943 -17.403 1.00 96.81 176 LYS A N 1
ATOM 1364 C CA . LYS A 1 176 ? 8.883 -6.194 -18.667 1.00 96.81 176 LYS A CA 1
ATOM 1365 C C . LYS A 1 176 ? 8.614 -4.911 -19.461 1.00 96.81 176 LYS A C 1
ATOM 1367 O O . LYS A 1 176 ? 8.658 -4.925 -20.692 1.00 96.81 176 LYS A O 1
ATOM 1372 N N . HIS A 1 177 ? 8.282 -3.817 -18.777 1.00 96.94 177 HIS A N 1
ATOM 1373 C CA . HIS A 1 177 ? 8.065 -2.519 -19.414 1.00 96.94 177 HIS A CA 1
ATOM 1374 C C . HIS A 1 177 ? 9.371 -1.944 -19.965 1.00 96.94 177 HIS A C 1
ATOM 1376 O O . HIS A 1 177 ? 9.411 -1.513 -21.116 1.00 96.94 177 HIS A O 1
ATOM 1382 N N . VAL A 1 178 ? 10.455 -2.025 -19.192 1.00 96.94 178 VAL A N 1
ATOM 1383 C CA . VAL A 1 178 ? 11.798 -1.619 -19.621 1.00 96.94 178 VAL A CA 1
ATOM 1384 C C . VAL A 1 178 ? 12.257 -2.417 -20.837 1.00 96.94 178 VAL A C 1
ATOM 1386 O O . VAL A 1 178 ? 12.645 -1.804 -21.831 1.00 96.94 178 VAL A O 1
ATOM 1389 N N . ASP A 1 179 ? 12.113 -3.744 -20.817 1.00 96.25 179 ASP A N 1
ATOM 1390 C CA . ASP A 1 179 ? 12.432 -4.628 -21.946 1.00 96.25 179 ASP A CA 1
ATOM 1391 C C . ASP A 1 179 ? 11.679 -4.213 -23.217 1.00 96.25 179 ASP A C 1
ATOM 1393 O O . ASP A 1 179 ? 12.252 -4.136 -24.306 1.00 96.25 179 ASP A O 1
ATOM 1397 N N . LYS A 1 180 ? 10.389 -3.877 -23.082 1.00 95.75 180 LYS A N 1
ATOM 1398 C CA . LYS A 1 180 ? 9.576 -3.376 -24.195 1.00 95.75 180 LYS A CA 1
ATOM 1399 C C . LYS A 1 180 ? 10.087 -2.028 -24.715 1.00 95.75 180 LYS A C 1
ATOM 1401 O O . LYS A 1 180 ? 10.121 -1.831 -25.927 1.00 95.75 180 LYS A O 1
ATOM 1406 N N . CYS A 1 181 ? 10.470 -1.107 -23.831 1.00 95.75 181 CYS A N 1
ATOM 1407 C CA . CYS A 1 181 ? 10.989 0.204 -24.220 1.00 95.75 181 CYS A CA 1
ATOM 1408 C C . CYS A 1 181 ? 12.331 0.096 -24.961 1.00 95.75 181 CYS A C 1
ATOM 1410 O O . CYS A 1 181 ? 12.515 0.749 -25.988 1.00 95.75 181 CYS A O 1
ATOM 1412 N N . VAL A 1 182 ? 13.258 -0.743 -24.484 1.00 96.19 182 VAL A N 1
ATOM 1413 C CA . VAL A 1 182 ? 14.576 -0.907 -25.126 1.00 96.19 182 VAL A CA 1
ATOM 1414 C C . VAL A 1 182 ? 14.527 -1.749 -26.402 1.00 96.19 182 VAL A C 1
ATOM 1416 O O . VAL A 1 182 ? 15.402 -1.614 -27.251 1.00 96.19 182 VAL A O 1
ATOM 1419 N N . ALA A 1 183 ? 13.482 -2.557 -26.597 1.00 96.38 183 ALA A N 1
ATOM 1420 C CA . ALA A 1 183 ? 13.239 -3.240 -27.867 1.00 96.38 183 ALA A CA 1
ATOM 1421 C C . ALA A 1 183 ? 12.817 -2.287 -29.005 1.00 96.38 183 ALA A C 1
ATOM 1423 O O . ALA A 1 183 ? 12.823 -2.697 -30.166 1.00 96.38 183 ALA A O 1
ATOM 1424 N N . SER A 1 184 ? 12.443 -1.036 -28.700 1.00 94.25 184 SER A N 1
ATOM 1425 C CA . SER A 1 184 ? 12.110 -0.044 -29.726 1.00 94.25 184 SER A CA 1
ATOM 1426 C C . SER A 1 184 ? 13.329 0.296 -30.581 1.00 94.25 184 SER A C 1
ATOM 1428 O O . SER A 1 184 ? 14.425 0.523 -30.062 1.00 94.25 184 SER A O 1
ATOM 1430 N N . THR A 1 185 ? 13.115 0.414 -31.889 1.00 95.00 185 THR A N 1
ATOM 1431 C CA . THR A 1 185 ? 14.095 0.896 -32.875 1.00 95.00 185 THR A CA 1
ATOM 1432 C C . THR A 1 185 ? 13.748 2.282 -33.419 1.00 95.00 185 THR A C 1
ATOM 1434 O O . THR A 1 185 ? 14.425 2.764 -34.319 1.00 95.00 185 THR A O 1
ATOM 1437 N N . GLU A 1 186 ? 12.707 2.923 -32.885 1.00 94.12 186 GLU A N 1
ATOM 1438 C CA . GLU A 1 186 ? 12.226 4.235 -33.331 1.00 94.12 186 GLU A CA 1
ATOM 1439 C C . GLU A 1 186 ? 13.046 5.378 -32.714 1.00 94.12 186 GLU A C 1
ATOM 1441 O O . GLU A 1 186 ? 13.656 5.206 -31.651 1.00 94.12 186 GLU A O 1
ATOM 1446 N N . THR A 1 187 ? 13.064 6.548 -33.359 1.00 91.25 187 THR A N 1
ATOM 1447 C CA . THR A 1 187 ? 13.635 7.787 -32.792 1.00 91.25 187 THR A CA 1
ATOM 1448 C C . THR A 1 187 ? 12.786 8.293 -31.631 1.00 91.25 187 THR A C 1
ATOM 1450 O O . THR A 1 187 ? 13.311 8.542 -30.545 1.00 91.25 187 THR A O 1
ATOM 1453 N N . ASP A 1 188 ? 11.470 8.356 -31.837 1.00 91.38 188 ASP A N 1
ATOM 1454 C CA . ASP A 1 188 ? 10.496 8.707 -30.811 1.00 91.38 188 ASP A CA 1
ATOM 1455 C C . ASP A 1 188 ? 10.089 7.482 -29.995 1.00 91.38 188 ASP A C 1
ATOM 1457 O O . ASP A 1 188 ? 9.826 6.398 -30.519 1.00 91.38 188 ASP A O 1
ATOM 1461 N N . VAL A 1 189 ? 10.003 7.664 -28.681 1.00 92.62 189 VAL A N 1
ATOM 1462 C CA . VAL A 1 189 ? 9.505 6.648 -27.750 1.00 92.62 189 VAL A CA 1
ATOM 1463 C C . VAL A 1 189 ? 8.325 7.216 -26.963 1.00 92.62 189 VAL A C 1
ATOM 1465 O O . VAL A 1 189 ? 8.265 8.428 -26.755 1.00 92.62 189 VAL A O 1
ATOM 1468 N N . PRO A 1 190 ? 7.388 6.371 -26.498 1.00 92.06 190 PRO A N 1
ATOM 1469 C CA . PRO A 1 190 ? 6.299 6.825 -25.638 1.00 92.06 190 PRO A CA 1
ATOM 1470 C C . PRO A 1 190 ? 6.806 7.545 -24.379 1.00 92.06 190 PRO A C 1
ATOM 1472 O O . PRO A 1 190 ? 7.901 7.248 -23.898 1.00 92.06 190 PRO A O 1
ATOM 1475 N N . GLU A 1 191 ? 5.976 8.414 -23.792 1.00 91.25 191 GLU A N 1
ATOM 1476 C CA . GLU A 1 191 ? 6.257 9.111 -22.519 1.00 91.25 191 GLU A CA 1
ATOM 1477 C C . GL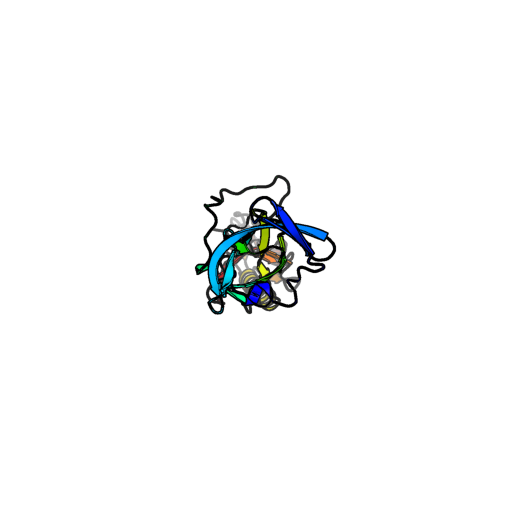U A 1 191 ? 6.726 8.139 -21.419 1.00 91.25 191 GLU A C 1
ATOM 1479 O O . GLU A 1 191 ? 7.748 8.354 -20.767 1.00 91.25 191 GLU A O 1
ATOM 1484 N N . SER A 1 192 ? 6.066 6.983 -21.304 1.00 93.31 192 SER A N 1
ATOM 1485 C CA . SER A 1 192 ? 6.417 5.915 -20.357 1.00 93.31 192 SER A CA 1
ATOM 1486 C C . SER A 1 192 ? 7.808 5.294 -20.579 1.00 93.31 192 SER A C 1
ATOM 1488 O O . SER A 1 192 ? 8.253 4.490 -19.766 1.00 93.31 192 SER A O 1
ATOM 1490 N N . CYS A 1 193 ? 8.465 5.586 -21.705 1.00 95.38 193 CYS A N 1
ATOM 1491 C CA . CYS A 1 193 ? 9.770 5.068 -22.116 1.00 95.38 193 CYS A CA 1
ATOM 1492 C C . CYS A 1 193 ? 10.835 6.172 -22.230 1.00 95.38 193 CYS A C 1
ATOM 1494 O O . CYS A 1 193 ? 11.897 5.936 -22.806 1.00 95.38 193 CYS A O 1
ATOM 1496 N N . ARG A 1 194 ? 10.586 7.383 -21.710 1.00 92.94 194 ARG A N 1
ATOM 1497 C CA . ARG A 1 194 ? 11.493 8.535 -21.881 1.00 92.94 194 ARG A CA 1
ATOM 1498 C C . ARG A 1 194 ? 12.914 8.315 -21.375 1.00 92.94 194 ARG A C 1
ATOM 1500 O O . ARG A 1 194 ? 13.830 8.891 -21.954 1.00 92.94 194 ARG A O 1
ATOM 1507 N N . PHE A 1 195 ? 13.118 7.453 -20.382 1.00 93.56 195 PHE A N 1
ATOM 1508 C CA . PHE A 1 195 ? 14.449 7.026 -19.924 1.00 93.56 195 PHE A CA 1
ATOM 1509 C C . PHE A 1 195 ? 15.290 6.365 -21.040 1.00 93.56 195 PHE A C 1
ATOM 1511 O O . PHE A 1 195 ? 16.513 6.364 -20.975 1.00 93.56 195 PHE A O 1
ATOM 1518 N N . ALA A 1 196 ? 14.646 5.838 -22.089 1.00 94.62 196 ALA A N 1
ATOM 1519 C CA . ALA A 1 196 ? 15.271 5.227 -23.264 1.00 94.62 196 ALA A CA 1
ATOM 1520 C C . ALA A 1 196 ? 15.234 6.129 -24.518 1.00 94.62 196 ALA A C 1
ATOM 1522 O O . ALA A 1 196 ? 15.548 5.683 -25.629 1.00 94.62 196 ALA A O 1
ATOM 1523 N N . SER A 1 197 ? 14.814 7.387 -24.367 1.00 93.94 197 SER A N 1
ATOM 1524 C CA . SER A 1 197 ? 14.847 8.394 -25.434 1.00 93.94 197 SER A CA 1
ATOM 1525 C C . SER A 1 197 ? 16.262 8.944 -25.639 1.00 93.94 197 SER A C 1
ATOM 1527 O O . SER A 1 197 ? 17.112 8.835 -24.756 1.00 93.94 197 SER A O 1
ATOM 1529 N N . PHE A 1 198 ? 16.515 9.557 -26.793 1.00 92.50 198 PHE A N 1
ATOM 1530 C CA . PHE A 1 198 ? 17.698 10.383 -27.016 1.00 92.50 198 PHE A CA 1
ATOM 1531 C C . PHE A 1 198 ? 17.324 11.633 -27.809 1.00 92.50 198 PHE A C 1
ATOM 1533 O O . PHE A 1 198 ? 16.378 11.614 -28.594 1.00 92.50 198 PHE A O 1
ATOM 1540 N N . SER A 1 199 ? 18.075 12.716 -27.611 1.00 89.38 199 SER A N 1
ATOM 1541 C CA . SER A 1 199 ? 17.903 13.937 -28.398 1.00 89.38 199 SER A CA 1
ATOM 1542 C C . SER A 1 199 ? 18.307 13.693 -29.847 1.00 89.38 199 SER A C 1
ATOM 1544 O O . SER A 1 199 ? 19.419 13.234 -30.118 1.00 89.38 199 SER A O 1
ATOM 1546 N N . TYR A 1 200 ? 17.427 14.055 -30.771 1.00 88.31 200 TYR A N 1
ATOM 1547 C CA . TYR A 1 200 ? 17.666 13.977 -32.204 1.00 88.31 200 TYR A CA 1
ATOM 1548 C C . TYR A 1 200 ? 17.296 15.308 -32.869 1.00 88.31 200 TYR A C 1
ATOM 1550 O O . TYR A 1 200 ? 16.517 16.090 -32.321 1.00 88.31 200 TYR A O 1
ATOM 1558 N N . TYR A 1 201 ? 17.874 15.587 -34.037 1.00 89.19 201 TYR A N 1
ATOM 1559 C CA . TYR A 1 201 ? 17.518 16.756 -34.838 1.00 89.19 201 TYR A CA 1
ATOM 1560 C C . TYR A 1 201 ? 16.755 16.306 -36.071 1.00 89.19 201 TYR A C 1
ATOM 1562 O O . TYR A 1 201 ? 17.160 15.367 -36.747 1.00 89.19 201 TYR A O 1
ATOM 1570 N N . THR A 1 202 ? 15.683 17.018 -36.403 1.00 88.00 202 THR A N 1
ATOM 1571 C CA . THR A 1 202 ? 14.852 16.713 -37.575 1.00 88.00 202 THR A CA 1
ATOM 1572 C C . THR A 1 202 ? 15.583 16.918 -38.903 1.00 88.00 202 THR A C 1
ATOM 1574 O O . THR A 1 202 ? 15.101 16.455 -39.923 1.00 88.00 202 THR A O 1
ATOM 1577 N N . SER A 1 203 ? 16.732 17.603 -38.900 1.00 90.19 203 SER A N 1
ATOM 1578 C CA . SER A 1 203 ? 17.615 17.763 -40.062 1.00 90.19 203 SER A CA 1
ATOM 1579 C C . SER A 1 203 ? 18.524 16.553 -40.316 1.00 90.19 203 SER A C 1
ATOM 1581 O O . SER A 1 203 ? 19.347 16.603 -41.226 1.00 90.19 203 SER A O 1
ATOM 1583 N N . TYR A 1 204 ? 18.427 15.492 -39.508 1.00 92.56 204 TYR A N 1
ATOM 1584 C CA . TYR A 1 204 ? 19.161 14.243 -39.702 1.00 92.56 204 TYR A CA 1
ATOM 1585 C C . TYR A 1 204 ? 18.201 13.062 -39.866 1.00 92.56 204 TYR A C 1
ATOM 1587 O O . TYR A 1 204 ? 17.150 12.993 -39.228 1.00 92.56 204 TYR A O 1
ATOM 1595 N N . LYS A 1 205 ? 18.623 12.070 -40.654 1.00 93.00 205 LYS A N 1
ATOM 1596 C CA . LYS A 1 205 ? 18.040 10.723 -40.661 1.00 93.00 205 LYS A CA 1
ATOM 1597 C C . LYS A 1 205 ? 18.767 9.848 -39.655 1.00 93.00 205 LYS A C 1
ATOM 1599 O O . LYS A 1 205 ? 19.983 9.958 -39.516 1.00 93.00 205 LYS A O 1
ATOM 1604 N N . TYR A 1 206 ? 18.032 8.938 -39.023 1.00 94.75 206 TYR A N 1
ATOM 1605 C CA . TYR A 1 206 ? 18.557 7.990 -38.043 1.00 94.75 206 TYR A CA 1
ATOM 1606 C C . TYR A 1 206 ? 18.191 6.561 -38.436 1.00 94.75 206 TYR A C 1
ATOM 1608 O O . TYR A 1 206 ? 17.071 6.309 -38.878 1.00 94.75 206 TYR A O 1
ATOM 1616 N N . ASP A 1 207 ? 19.119 5.622 -38.264 1.00 95.12 207 ASP A N 1
ATOM 1617 C CA . ASP A 1 207 ? 18.844 4.194 -38.428 1.00 95.12 207 ASP A CA 1
ATOM 1618 C C . ASP A 1 207 ? 19.661 3.331 -37.452 1.00 95.12 207 ASP A C 1
ATOM 1620 O O . ASP A 1 207 ? 20.479 3.835 -36.673 1.00 95.12 207 ASP A O 1
ATOM 1624 N N . ASN A 1 208 ? 19.407 2.015 -37.476 1.00 96.06 208 ASN A N 1
ATOM 1625 C CA . ASN A 1 208 ? 20.127 1.017 -36.674 1.00 96.06 208 ASN A CA 1
ATOM 1626 C C . ASN A 1 208 ? 20.176 1.378 -35.174 1.00 96.06 208 ASN A C 1
ATOM 1628 O O . ASN A 1 208 ? 21.177 1.136 -34.497 1.00 96.06 208 ASN A O 1
ATOM 1632 N N . ILE A 1 209 ? 19.091 1.973 -34.670 1.00 97.44 209 ILE A N 1
ATOM 1633 C CA . ILE A 1 209 ? 18.964 2.379 -33.274 1.00 97.44 209 ILE A CA 1
ATOM 1634 C C . ILE A 1 209 ? 18.865 1.119 -32.414 1.00 97.44 209 ILE A C 1
ATOM 1636 O O . ILE A 1 209 ? 17.965 0.297 -32.592 1.00 97.44 209 ILE A O 1
ATOM 1640 N N . LYS A 1 210 ? 19.794 0.974 -31.474 1.00 97.69 210 LYS A N 1
ATOM 1641 C CA . LYS A 1 210 ? 19.849 -0.119 -30.502 1.00 97.69 210 LYS A CA 1
ATOM 1642 C C . LYS A 1 210 ? 19.975 0.457 -29.109 1.00 97.69 210 LYS A C 1
ATOM 1644 O O . LYS A 1 210 ? 20.784 1.356 -28.881 1.00 97.69 210 LYS A O 1
ATOM 1649 N N . ARG A 1 211 ? 19.201 -0.099 -28.186 1.00 97.44 211 ARG A N 1
ATOM 1650 C CA . ARG A 1 211 ? 19.148 0.311 -26.785 1.00 97.44 211 ARG A CA 1
ATOM 1651 C C . ARG A 1 211 ? 19.486 -0.888 -25.911 1.00 97.44 211 ARG A C 1
ATOM 1653 O O . ARG A 1 211 ? 19.030 -1.997 -26.181 1.00 97.44 211 ARG A O 1
ATOM 1660 N N . SER A 1 212 ? 20.270 -0.670 -24.867 1.00 96.12 212 SER A N 1
ATOM 1661 C CA . SER A 1 212 ? 20.587 -1.693 -23.872 1.00 96.12 212 SER A CA 1
ATOM 1662 C C . SER A 1 212 ? 20.606 -1.081 -22.485 1.00 96.12 212 SER A C 1
ATOM 1664 O O . SER A 1 212 ? 21.187 -0.017 -22.293 1.00 96.12 212 SER A O 1
ATOM 1666 N N . VAL A 1 213 ? 19.984 -1.761 -21.527 1.00 96.31 213 VAL A N 1
ATOM 1667 C CA . VAL A 1 213 ? 20.054 -1.384 -20.114 1.00 96.31 213 VAL A CA 1
ATOM 1668 C C . VAL A 1 213 ? 21.372 -1.812 -19.486 1.00 96.31 213 VAL A C 1
ATOM 1670 O O . VAL A 1 213 ? 21.904 -2.881 -19.789 1.00 96.31 213 VAL A O 1
ATOM 1673 N N . ASN A 1 214 ? 21.861 -0.986 -18.566 1.00 88.88 214 ASN A N 1
ATOM 1674 C CA . ASN A 1 214 ? 23.160 -1.176 -17.919 1.00 88.88 214 ASN A CA 1
ATOM 1675 C C . ASN A 1 214 ? 23.050 -1.976 -16.611 1.00 88.88 214 ASN A C 1
ATOM 1677 O O . ASN A 1 214 ? 24.049 -2.478 -16.096 1.00 88.88 214 ASN A O 1
ATOM 1681 N N . SER A 1 215 ? 21.834 -2.099 -16.081 1.00 88.38 215 SER A N 1
ATOM 1682 C CA . SER A 1 215 ? 21.491 -2.826 -14.861 1.00 88.38 215 SER A CA 1
ATOM 1683 C C . SER A 1 215 ? 20.066 -3.371 -14.952 1.00 88.38 215 SER A C 1
ATOM 1685 O O . SER A 1 215 ? 19.263 -2.945 -15.784 1.00 88.38 215 SER A O 1
ATOM 1687 N N . THR A 1 216 ? 19.748 -4.342 -14.095 1.00 89.56 216 THR A N 1
ATOM 1688 C CA . THR A 1 216 ? 18.374 -4.824 -13.938 1.00 89.56 216 THR A CA 1
ATOM 1689 C C . THR A 1 216 ? 17.586 -3.805 -13.115 1.00 89.56 216 THR A C 1
ATOM 1691 O O . THR A 1 216 ? 17.961 -3.595 -11.962 1.00 89.56 216 THR A O 1
ATOM 1694 N N . PRO A 1 217 ? 16.518 -3.199 -13.664 1.00 93.62 217 PRO A N 1
ATOM 1695 C CA . PRO A 1 217 ? 15.727 -2.216 -12.939 1.00 93.62 217 PRO A CA 1
ATOM 1696 C C . PRO A 1 217 ? 14.965 -2.887 -11.793 1.00 93.62 217 PRO A C 1
ATOM 1698 O O . PRO A 1 217 ? 14.457 -4.011 -11.931 1.00 93.62 217 PRO A O 1
ATOM 1701 N N . MET A 1 218 ? 14.881 -2.184 -10.671 1.00 96.00 218 MET A N 1
ATOM 1702 C CA . MET A 1 218 ? 14.251 -2.637 -9.437 1.00 96.00 218 MET A CA 1
ATOM 1703 C C . MET A 1 218 ? 13.204 -1.633 -8.971 1.00 96.00 218 MET A C 1
ATOM 1705 O O . MET A 1 218 ? 13.217 -0.463 -9.337 1.00 96.00 218 MET A O 1
ATOM 1709 N N . LEU A 1 219 ? 12.264 -2.100 -8.160 1.00 98.12 219 LEU A N 1
ATOM 1710 C CA . LEU A 1 219 ? 11.331 -1.226 -7.465 1.00 98.12 219 LEU A CA 1
ATOM 1711 C C . LEU A 1 219 ? 12.061 -0.440 -6.364 1.00 98.12 219 LEU A C 1
ATOM 1713 O O . LEU A 1 219 ? 12.701 -1.052 -5.513 1.00 98.12 219 LEU A O 1
ATOM 1717 N N . ASP A 1 220 ? 11.919 0.886 -6.356 1.00 97.19 220 ASP A N 1
ATOM 1718 C CA . ASP A 1 220 ? 12.468 1.766 -5.310 1.00 97.19 220 ASP A CA 1
ATOM 1719 C C . ASP A 1 220 ? 11.374 2.193 -4.325 1.00 97.19 220 ASP A C 1
ATOM 1721 O O . ASP A 1 220 ? 11.516 2.069 -3.109 1.00 97.19 220 ASP A O 1
ATOM 1725 N N . GLN A 1 221 ? 10.231 2.651 -4.847 1.00 96.12 221 GLN A N 1
ATOM 1726 C CA . GLN A 1 221 ? 9.164 3.231 -4.030 1.00 96.12 221 GLN A CA 1
ATOM 1727 C C . GLN A 1 221 ? 7.795 2.670 -4.390 1.00 96.12 221 GLN A C 1
ATOM 1729 O O . GLN A 1 221 ? 7.454 2.505 -5.562 1.00 96.12 221 GLN A O 1
ATOM 1734 N N . VAL A 1 222 ? 6.979 2.443 -3.359 1.00 95.00 222 VAL A N 1
ATOM 1735 C CA . VAL A 1 222 ? 5.561 2.085 -3.470 1.00 95.00 222 VAL A CA 1
ATOM 1736 C C . VAL A 1 222 ? 4.765 2.975 -2.533 1.00 95.00 222 VAL A C 1
ATOM 1738 O O . VAL A 1 222 ? 5.017 3.004 -1.332 1.00 95.00 222 VAL A O 1
ATOM 1741 N N . ASN A 1 223 ? 3.768 3.663 -3.075 1.00 91.94 223 ASN A N 1
ATOM 1742 C CA . ASN A 1 223 ? 2.790 4.408 -2.304 1.00 91.94 223 ASN A CA 1
ATOM 1743 C C . ASN A 1 223 ? 1.442 3.685 -2.380 1.00 91.94 223 ASN A C 1
ATOM 1745 O O . ASN A 1 223 ? 0.758 3.717 -3.404 1.00 91.94 223 ASN A O 1
ATOM 1749 N N . MET A 1 224 ? 1.072 3.029 -1.279 1.00 88.94 224 MET A N 1
ATOM 1750 C CA . MET A 1 224 ? -0.183 2.282 -1.167 1.00 88.94 224 MET A CA 1
ATOM 1751 C C . MET A 1 224 ? -1.419 3.187 -1.122 1.00 88.94 224 MET A C 1
ATOM 1753 O O . MET A 1 224 ? -2.499 2.742 -1.493 1.00 88.94 224 MET A O 1
ATOM 1757 N N . SER A 1 225 ? -1.267 4.444 -0.690 1.00 82.94 225 SER A N 1
ATOM 1758 C CA . SER A 1 225 ? -2.370 5.405 -0.586 1.00 82.94 225 SER A CA 1
ATOM 1759 C C . SER A 1 225 ? -2.777 5.949 -1.957 1.00 82.94 225 SER A C 1
ATOM 1761 O O . SER A 1 225 ? -3.954 5.951 -2.307 1.00 82.94 225 SER A O 1
ATOM 1763 N N . SER A 1 226 ? -1.800 6.371 -2.766 1.00 84.25 226 SER A N 1
ATOM 1764 C CA . SER A 1 226 ? -2.048 6.869 -4.126 1.00 84.25 226 SER A CA 1
ATOM 1765 C C . SER A 1 226 ? -2.075 5.769 -5.185 1.00 84.25 226 SER A C 1
ATOM 1767 O O . SER A 1 226 ? -2.411 6.049 -6.335 1.00 84.25 226 SER A O 1
ATOM 1769 N N . GLY A 1 227 ? -1.697 4.538 -4.828 1.00 89.75 227 GLY A N 1
ATOM 1770 C CA . GLY A 1 227 ? -1.546 3.443 -5.780 1.00 89.75 227 GLY A CA 1
ATOM 1771 C C . GLY A 1 227 ? -0.486 3.765 -6.830 1.00 89.75 227 GLY A C 1
ATOM 1772 O O . GLY A 1 227 ? -0.725 3.580 -8.016 1.00 89.75 227 GLY A O 1
ATOM 1773 N N . THR A 1 228 ? 0.668 4.302 -6.433 1.00 93.44 228 THR A N 1
ATOM 1774 C CA . THR A 1 228 ? 1.759 4.650 -7.363 1.00 93.44 228 THR A CA 1
ATOM 1775 C C . THR A 1 228 ? 3.046 3.943 -6.992 1.00 93.44 228 THR A C 1
ATOM 1777 O O . THR A 1 228 ? 3.276 3.627 -5.826 1.00 93.44 228 THR A O 1
ATOM 1780 N N . PHE A 1 229 ? 3.913 3.726 -7.971 1.00 95.94 229 PHE A N 1
ATOM 1781 C CA . PHE A 1 229 ? 5.235 3.161 -7.746 1.00 95.94 229 PHE A CA 1
ATOM 1782 C C . PHE A 1 229 ? 6.281 3.799 -8.658 1.00 95.94 229 PHE A C 1
ATOM 1784 O O . PHE A 1 229 ? 5.951 4.389 -9.692 1.00 95.94 229 PHE A O 1
ATOM 1791 N N . GLN A 1 230 ? 7.539 3.657 -8.257 1.00 96.44 230 GLN A N 1
ATOM 1792 C CA . GLN A 1 230 ? 8.699 4.145 -8.987 1.00 96.44 230 GLN A CA 1
ATOM 1793 C C . GLN A 1 230 ? 9.809 3.094 -8.956 1.00 96.44 230 GLN A C 1
ATOM 1795 O O . GLN A 1 230 ? 10.031 2.455 -7.923 1.00 96.44 230 GLN A O 1
ATOM 1800 N N . SER A 1 231 ? 10.509 2.922 -10.075 1.00 97.56 231 SER A N 1
ATOM 1801 C CA . SER A 1 231 ? 11.759 2.164 -10.104 1.00 97.56 231 SER A CA 1
ATOM 1802 C C . SER A 1 231 ? 12.928 2.941 -9.489 1.00 97.56 231 SER A C 1
ATOM 1804 O O . SER A 1 231 ? 12.835 4.143 -9.226 1.00 97.56 231 SER A O 1
ATOM 1806 N N . ASP A 1 232 ? 14.059 2.264 -9.334 1.00 96.50 232 ASP A N 1
ATOM 1807 C CA . ASP A 1 232 ? 15.366 2.909 -9.295 1.00 96.50 232 ASP A CA 1
ATOM 1808 C C . ASP A 1 232 ? 15.700 3.577 -10.644 1.00 96.50 232 ASP A C 1
ATOM 1810 O O . ASP A 1 232 ? 14.949 3.486 -11.624 1.00 96.50 232 ASP A O 1
ATOM 1814 N N . GLU A 1 233 ? 16.802 4.325 -10.690 1.00 96.25 233 GLU A N 1
ATOM 1815 C CA . GLU A 1 233 ? 17.233 4.976 -11.925 1.00 96.25 233 GLU A CA 1
ATOM 1816 C C . GLU A 1 233 ? 17.681 3.925 -12.954 1.00 96.25 233 GLU A C 1
ATOM 1818 O O . GLU A 1 233 ? 18.612 3.150 -12.731 1.00 96.25 233 GLU A O 1
ATOM 1823 N N . VAL A 1 234 ? 17.036 3.931 -14.119 1.00 96.75 234 VAL A N 1
ATOM 1824 C CA . VAL A 1 234 ? 17.310 3.027 -15.235 1.00 96.75 234 VAL A CA 1
ATOM 1825 C C . VAL A 1 234 ? 18.249 3.714 -16.218 1.00 96.75 234 VAL A C 1
ATOM 1827 O O . VAL A 1 234 ? 17.853 4.644 -16.919 1.00 96.75 234 VAL A O 1
ATOM 1830 N N . GLY A 1 235 ? 19.494 3.243 -16.291 1.00 96.56 235 GLY A N 1
ATOM 1831 C CA . GLY A 1 235 ? 20.477 3.696 -17.279 1.00 96.56 235 GLY A CA 1
ATOM 1832 C C . GLY A 1 235 ? 20.397 2.905 -18.586 1.00 96.56 235 GLY A C 1
ATOM 1833 O O . GLY A 1 235 ? 20.396 1.671 -18.561 1.00 96.56 235 GLY A O 1
ATOM 1834 N N . VAL A 1 236 ? 20.372 3.612 -19.719 1.00 97.31 236 VAL A N 1
ATOM 1835 C CA . VAL A 1 236 ? 20.308 3.033 -21.068 1.00 97.31 236 VAL A CA 1
ATOM 1836 C C . VAL A 1 236 ? 21.449 3.563 -21.940 1.00 97.31 236 VAL A C 1
ATOM 1838 O O . VAL A 1 236 ? 21.572 4.767 -22.173 1.00 97.31 236 VAL A O 1
ATOM 1841 N N . ASP A 1 237 ? 22.255 2.646 -22.472 1.00 97.31 237 ASP A N 1
ATOM 1842 C CA . ASP A 1 237 ? 23.182 2.895 -23.576 1.00 97.31 237 ASP A CA 1
ATOM 1843 C C . ASP A 1 237 ? 22.430 2.817 -24.916 1.00 97.31 237 ASP A C 1
ATOM 1845 O O . ASP A 1 237 ? 21.704 1.856 -25.189 1.00 97.31 237 ASP A O 1
ATOM 1849 N N . ILE A 1 238 ? 22.604 3.832 -25.765 1.00 97.38 238 ILE A N 1
ATOM 1850 C CA . ILE A 1 238 ? 21.923 3.959 -27.056 1.00 97.38 238 ILE A CA 1
ATOM 1851 C C . ILE A 1 238 ? 22.976 4.121 -28.149 1.00 97.38 238 ILE A C 1
ATOM 1853 O O . ILE A 1 238 ? 23.778 5.053 -28.123 1.00 97.38 238 ILE A O 1
ATOM 1857 N N . THR A 1 239 ? 22.955 3.233 -29.137 1.00 97.56 239 THR A N 1
ATOM 1858 C CA . THR A 1 239 ? 23.808 3.308 -30.333 1.00 97.56 239 THR A CA 1
ATOM 1859 C C . THR A 1 239 ? 22.934 3.467 -31.564 1.00 97.56 239 THR A C 1
ATOM 1861 O O . THR A 1 239 ? 21.847 2.898 -31.625 1.00 97.56 239 THR A O 1
ATOM 1864 N N . TYR A 1 240 ? 23.369 4.277 -32.520 1.00 97.25 240 TYR A N 1
ATOM 1865 C CA . TYR A 1 240 ? 22.606 4.576 -33.730 1.00 97.25 240 TYR A CA 1
ATOM 1866 C C . TYR A 1 240 ? 23.541 5.067 -34.829 1.00 97.25 240 TYR A C 1
ATOM 1868 O O . TYR A 1 240 ? 24.691 5.424 -34.564 1.00 97.25 240 TYR A O 1
ATOM 1876 N N . ARG A 1 241 ? 23.037 5.131 -36.061 1.00 96.38 241 ARG A N 1
ATOM 1877 C CA . ARG A 1 241 ? 23.701 5.864 -37.141 1.00 96.38 241 ARG A CA 1
ATOM 1878 C C . ARG A 1 241 ? 22.885 7.072 -37.530 1.00 96.38 241 ARG A C 1
ATOM 1880 O O . ARG A 1 241 ? 21.661 7.050 -37.410 1.00 96.38 241 ARG A O 1
ATOM 1887 N N . TYR A 1 242 ? 23.563 8.111 -37.996 1.00 95.00 242 TYR A N 1
ATOM 1888 C CA . TYR A 1 242 ? 22.919 9.318 -38.493 1.00 95.00 242 TYR A CA 1
ATOM 1889 C C . TYR A 1 242 ? 23.584 9.840 -39.767 1.00 95.00 242 TYR A C 1
ATOM 1891 O O . TYR A 1 242 ? 24.755 9.549 -40.029 1.00 95.00 242 TYR A O 1
ATOM 1899 N N . LYS A 1 243 ? 22.829 10.614 -40.547 1.00 94.25 243 LYS A N 1
ATOM 1900 C CA . LYS A 1 243 ? 23.325 11.421 -41.669 1.00 94.25 243 LYS A CA 1
ATOM 1901 C C . LYS A 1 243 ? 22.421 12.627 -41.914 1.00 94.25 243 LYS A C 1
ATOM 1903 O O . LYS A 1 243 ? 21.279 12.616 -41.458 1.00 94.25 243 LYS A O 1
ATOM 1908 N N . ASP A 1 244 ? 22.916 13.640 -42.617 1.00 91.94 244 ASP A N 1
ATOM 1909 C CA . ASP A 1 244 ? 22.122 14.818 -42.997 1.00 91.94 244 ASP A CA 1
ATOM 1910 C C . ASP A 1 244 ? 20.911 14.415 -43.858 1.00 91.94 244 ASP A C 1
ATOM 1912 O O . ASP A 1 244 ? 21.008 13.536 -44.717 1.00 91.94 244 ASP A O 1
ATOM 1916 N N . ASP A 1 245 ? 19.750 15.022 -43.595 1.00 84.19 245 ASP A N 1
ATOM 1917 C CA . ASP A 1 245 ? 18.492 14.716 -44.296 1.00 84.19 245 ASP A CA 1
ATOM 1918 C C . ASP A 1 245 ? 18.523 15.193 -45.761 1.00 84.19 245 ASP A C 1
ATOM 1920 O O . ASP A 1 245 ? 18.021 14.496 -46.649 1.00 84.19 245 ASP A O 1
ATOM 1924 N N . ASP A 1 246 ? 19.202 16.323 -45.993 1.00 80.31 246 ASP A N 1
ATOM 1925 C CA . ASP A 1 246 ? 19.291 17.057 -47.264 1.00 80.31 246 ASP A CA 1
ATOM 1926 C C . ASP A 1 246 ? 20.566 16.758 -48.085 1.00 80.31 246 ASP A C 1
ATOM 1928 O O . ASP A 1 246 ? 20.818 17.425 -49.090 1.00 80.31 246 ASP A O 1
ATOM 1932 N N . ASP A 1 247 ? 21.384 15.779 -47.680 1.00 76.00 247 ASP A N 1
ATOM 1933 C CA . ASP A 1 247 ? 22.650 15.452 -48.351 1.00 76.00 247 ASP A CA 1
ATOM 1934 C C . ASP A 1 247 ? 22.825 13.937 -48.575 1.00 76.00 247 ASP A C 1
ATOM 1936 O O . ASP A 1 247 ? 22.342 13.088 -47.815 1.00 76.00 247 ASP A O 1
ATOM 1940 N N . ASP A 1 248 ? 23.593 13.582 -49.604 1.00 77.88 248 ASP A N 1
ATOM 1941 C CA . ASP A 1 248 ? 24.066 12.217 -49.868 1.00 77.88 248 ASP A CA 1
ATOM 1942 C C . ASP A 1 248 ? 25.278 11.867 -48.983 1.00 77.88 248 ASP A C 1
ATOM 1944 O O . ASP A 1 248 ? 26.151 11.083 -49.361 1.00 77.88 248 ASP A O 1
ATOM 1948 N N . SER A 1 249 ? 25.337 12.446 -47.781 1.00 82.56 249 SER A N 1
ATOM 1949 C CA . SER A 1 249 ? 26.427 12.229 -46.842 1.00 82.56 249 SER A CA 1
ATOM 1950 C C . SER A 1 249 ? 26.466 10.783 -46.340 1.00 82.56 249 SER A C 1
ATOM 1952 O O . SER A 1 249 ? 25.445 10.095 -46.203 1.00 82.56 249 SER A O 1
ATOM 1954 N N . ASP A 1 250 ? 27.683 10.309 -46.071 1.00 92.25 250 ASP A N 1
ATOM 1955 C CA . ASP A 1 250 ? 27.909 8.973 -45.530 1.00 92.25 250 ASP A CA 1
ATOM 1956 C C . ASP A 1 250 ? 27.322 8.847 -44.118 1.00 92.25 250 ASP A C 1
ATOM 1958 O O . ASP A 1 250 ? 27.445 9.749 -43.283 1.00 92.25 250 ASP A O 1
ATOM 1962 N N . TRP A 1 251 ? 26.735 7.683 -43.832 1.00 95.31 251 TRP A N 1
ATOM 1963 C CA . TRP A 1 251 ? 26.267 7.330 -42.493 1.00 95.31 251 TRP A CA 1
ATOM 1964 C C . TRP A 1 251 ? 27.410 7.349 -41.480 1.00 95.31 251 TRP A C 1
ATOM 1966 O O . TRP A 1 251 ? 28.478 6.781 -41.715 1.00 95.31 251 TRP A O 1
ATOM 1976 N N . ARG A 1 252 ? 27.151 7.941 -40.313 1.00 95.06 252 ARG A N 1
ATOM 1977 C CA . ARG A 1 252 ? 28.096 8.002 -39.195 1.00 95.06 252 ARG A CA 1
ATOM 1978 C C . ARG A 1 252 ? 27.530 7.275 -37.990 1.00 95.06 252 ARG A C 1
ATOM 1980 O O . ARG A 1 252 ? 26.396 7.533 -37.594 1.00 95.06 252 ARG A O 1
ATOM 1987 N N . ASP A 1 253 ? 28.336 6.408 -37.391 1.00 96.94 253 ASP A N 1
ATOM 1988 C CA . ASP A 1 253 ? 28.001 5.769 -36.120 1.00 96.94 253 ASP A CA 1
ATOM 1989 C C . ASP A 1 253 ? 28.101 6.784 -34.973 1.00 96.94 253 ASP A C 1
ATOM 1991 O O . ASP A 1 253 ? 29.005 7.624 -34.925 1.00 96.94 253 ASP A O 1
ATOM 1995 N N . SER A 1 254 ? 27.175 6.693 -34.025 1.00 96.12 254 SER A N 1
ATOM 1996 C CA . SER A 1 254 ? 27.152 7.505 -32.815 1.00 96.12 254 SER A CA 1
ATOM 1997 C C . SER A 1 254 ? 26.635 6.694 -31.632 1.00 96.12 254 SER A C 1
ATOM 1999 O O . SER A 1 254 ? 26.023 5.631 -31.777 1.00 96.12 254 SER A O 1
ATOM 2001 N N . HIS A 1 255 ? 26.897 7.206 -30.435 1.00 95.88 255 HIS A N 1
ATOM 2002 C CA . HIS A 1 255 ? 26.382 6.649 -29.197 1.00 95.88 255 HIS A CA 1
ATOM 2003 C C . HIS A 1 255 ? 26.008 7.771 -28.235 1.00 95.88 255 HIS A C 1
ATOM 2005 O O . HIS A 1 255 ? 26.582 8.860 -28.261 1.00 95.88 255 HIS A O 1
ATOM 2011 N N . THR A 1 256 ? 25.044 7.494 -27.372 1.00 95.81 256 THR A N 1
ATOM 2012 C CA . THR A 1 256 ? 24.660 8.369 -26.271 1.00 95.81 256 THR A CA 1
ATOM 2013 C C . THR A 1 256 ? 24.160 7.531 -25.105 1.00 95.81 256 THR A C 1
ATOM 2015 O O . THR A 1 256 ? 23.912 6.332 -25.243 1.00 95.81 256 THR A O 1
ATOM 2018 N N . ARG A 1 257 ? 24.023 8.167 -23.948 1.00 95.75 257 ARG A N 1
ATOM 2019 C CA . ARG A 1 257 ? 23.415 7.575 -22.764 1.00 95.75 257 ARG A CA 1
ATOM 2020 C C . ARG A 1 257 ? 22.255 8.431 -22.328 1.00 95.75 257 ARG A C 1
ATOM 2022 O O . ARG A 1 257 ? 22.315 9.655 -22.432 1.00 95.75 257 ARG A O 1
ATOM 2029 N N . ASN A 1 258 ? 21.240 7.772 -21.809 1.00 96.25 258 ASN A N 1
ATOM 2030 C CA . ASN A 1 258 ? 20.176 8.434 -21.091 1.00 96.25 258 ASN A CA 1
ATOM 2031 C C . ASN A 1 258 ? 19.865 7.648 -19.819 1.00 96.25 258 ASN A C 1
ATOM 2033 O O . ASN A 1 258 ? 20.218 6.472 -19.696 1.00 96.25 258 ASN A O 1
ATOM 2037 N N . SER A 1 259 ? 19.241 8.315 -18.865 1.00 95.12 259 SER A N 1
ATOM 2038 C CA . SER A 1 259 ? 18.763 7.688 -17.649 1.00 95.12 259 SER A CA 1
ATOM 2039 C C . SER A 1 259 ? 17.456 8.318 -17.202 1.00 95.12 259 SER A C 1
ATOM 2041 O O . SER A 1 259 ? 17.080 9.419 -17.609 1.00 95.12 259 SER A O 1
ATOM 2043 N N . GLY A 1 260 ? 16.717 7.581 -16.389 1.00 95.06 260 GLY A N 1
ATOM 2044 C CA . GLY A 1 260 ? 15.489 8.071 -15.794 1.00 95.06 260 GLY A CA 1
ATOM 2045 C C . GLY A 1 260 ? 14.772 6.975 -15.035 1.00 95.06 260 GLY A C 1
ATOM 2046 O O . GLY A 1 260 ? 15.222 5.836 -14.981 1.00 95.06 260 GLY A O 1
ATOM 2047 N N . TYR A 1 261 ? 13.633 7.324 -14.460 1.00 95.19 261 TYR A N 1
ATOM 2048 C CA . TYR A 1 261 ? 12.836 6.404 -13.663 1.00 95.19 261 TYR A CA 1
ATOM 2049 C C . TYR A 1 261 ? 11.641 5.893 -14.460 1.00 95.19 261 TYR A C 1
ATOM 2051 O O . TYR A 1 261 ? 11.116 6.574 -15.347 1.00 95.19 261 TYR A O 1
ATOM 2059 N N . VAL A 1 262 ? 11.180 4.699 -14.105 1.00 95.81 262 VAL A N 1
ATOM 2060 C CA . VAL A 1 262 ? 9.894 4.170 -14.540 1.00 95.81 262 VAL A CA 1
ATOM 2061 C C . VAL A 1 262 ? 8.861 4.502 -13.476 1.00 95.81 262 VAL A C 1
ATOM 2063 O O . VAL A 1 262 ? 8.989 4.085 -12.326 1.00 95.81 262 VAL A O 1
ATOM 2066 N N . TYR A 1 263 ? 7.823 5.225 -13.882 1.00 95.12 263 TYR A N 1
ATOM 2067 C CA . TYR A 1 263 ? 6.687 5.575 -13.039 1.00 95.12 263 TYR A CA 1
ATOM 2068 C C . TYR A 1 263 ? 5.449 4.804 -13.477 1.00 95.12 263 TYR A C 1
ATOM 2070 O O . TYR A 1 263 ? 5.192 4.666 -14.675 1.00 95.12 263 TYR A O 1
ATOM 2078 N N . GLY A 1 264 ? 4.640 4.374 -12.515 1.00 94.25 264 GLY A N 1
ATOM 2079 C CA . GLY A 1 264 ? 3.354 3.762 -12.812 1.00 94.25 264 GLY A CA 1
ATOM 2080 C C . GLY A 1 264 ? 2.332 3.918 -11.697 1.00 94.25 264 GLY A C 1
ATOM 2081 O O . GLY A 1 264 ? 2.649 4.259 -10.554 1.00 94.25 264 GLY A O 1
ATOM 2082 N N . LYS A 1 265 ? 1.080 3.658 -12.062 1.00 94.19 265 LYS A N 1
ATOM 2083 C CA . LYS A 1 265 ? -0.068 3.534 -11.168 1.00 94.19 265 LYS A CA 1
ATOM 2084 C C . LYS A 1 265 ? -0.454 2.060 -11.055 1.00 94.19 265 LYS A C 1
ATOM 2086 O O . LYS A 1 265 ? -0.268 1.277 -11.986 1.00 94.19 265 LYS A O 1
ATOM 2091 N N . PHE A 1 266 ? -1.018 1.672 -9.924 1.00 92.38 266 PHE A N 1
ATOM 2092 C CA . PHE A 1 266 ? -1.587 0.355 -9.710 1.00 92.38 266 PHE A CA 1
ATOM 2093 C C . PHE A 1 266 ? -2.889 0.440 -8.920 1.00 92.38 266 PHE A C 1
ATOM 2095 O O . PHE A 1 266 ? -3.127 1.366 -8.150 1.00 92.38 266 PHE A O 1
ATOM 2102 N N . SER A 1 267 ? -3.741 -0.561 -9.106 1.00 89.12 267 SER A N 1
ATOM 2103 C CA . SER A 1 267 ? -4.936 -0.754 -8.290 1.00 89.12 267 SER A CA 1
ATOM 2104 C C . SER A 1 267 ? -5.086 -2.224 -7.925 1.00 89.12 267 SER A C 1
ATOM 2106 O O . SER A 1 267 ? -4.697 -3.112 -8.690 1.00 89.12 267 SER A O 1
ATOM 2108 N N . ILE A 1 268 ? -5.635 -2.481 -6.737 1.00 85.62 268 ILE A N 1
ATOM 2109 C CA . ILE A 1 268 ? -5.888 -3.832 -6.242 1.00 85.62 268 ILE A CA 1
ATOM 2110 C C . ILE A 1 268 ? -7.380 -3.968 -5.986 1.00 85.62 268 ILE A C 1
ATOM 2112 O O . ILE A 1 268 ? -7.933 -3.329 -5.096 1.00 85.62 268 ILE A O 1
ATOM 2116 N N . LYS A 1 269 ? -8.040 -4.834 -6.751 1.00 77.38 269 LYS A N 1
ATOM 2117 C CA . LYS A 1 269 ? -9.456 -5.149 -6.554 1.00 77.38 269 LYS A CA 1
ATOM 2118 C C . LYS A 1 269 ? -9.654 -6.652 -6.593 1.00 77.38 269 LYS A C 1
ATOM 2120 O O . LYS A 1 269 ? -9.150 -7.312 -7.494 1.00 77.38 269 LYS A O 1
ATOM 2125 N N . ASP A 1 270 ? -10.360 -7.200 -5.607 1.00 73.88 270 ASP A N 1
ATOM 2126 C CA . ASP A 1 270 ? -10.616 -8.644 -5.503 1.00 73.88 270 ASP A CA 1
ATOM 2127 C C . ASP A 1 270 ? -9.327 -9.492 -5.577 1.00 73.88 270 ASP A C 1
ATOM 2129 O O . ASP A 1 270 ? -9.287 -10.539 -6.223 1.00 73.88 270 ASP A O 1
ATOM 2133 N N . ASN A 1 271 ? -8.252 -9.012 -4.933 1.00 77.25 271 ASN A N 1
ATOM 2134 C CA . ASN A 1 271 ? -6.905 -9.602 -4.964 1.00 77.25 271 ASN A CA 1
ATOM 2135 C C . ASN A 1 271 ? -6.278 -9.695 -6.372 1.00 77.25 271 ASN A C 1
ATOM 2137 O O . ASN A 1 271 ? -5.404 -10.523 -6.618 1.00 77.25 271 ASN A O 1
ATOM 2141 N N . LYS A 1 272 ? -6.727 -8.858 -7.311 1.00 83.62 272 LYS A N 1
ATOM 2142 C CA . LYS A 1 272 ? -6.146 -8.733 -8.648 1.00 83.62 272 LYS A CA 1
ATOM 2143 C C . LYS A 1 272 ? -5.422 -7.405 -8.762 1.00 83.62 272 LYS A C 1
ATOM 2145 O O . LYS A 1 272 ? -6.014 -6.359 -8.499 1.00 83.62 272 LYS A O 1
ATOM 2150 N N . LEU A 1 273 ? -4.161 -7.483 -9.166 1.00 89.69 273 LEU A N 1
ATOM 2151 C CA . LEU A 1 273 ? -3.309 -6.339 -9.443 1.00 89.69 273 LEU A CA 1
ATOM 2152 C C . LEU A 1 273 ? -3.514 -5.882 -10.891 1.00 89.69 273 LEU A C 1
ATOM 2154 O O . LEU A 1 273 ? -3.406 -6.682 -11.821 1.00 89.69 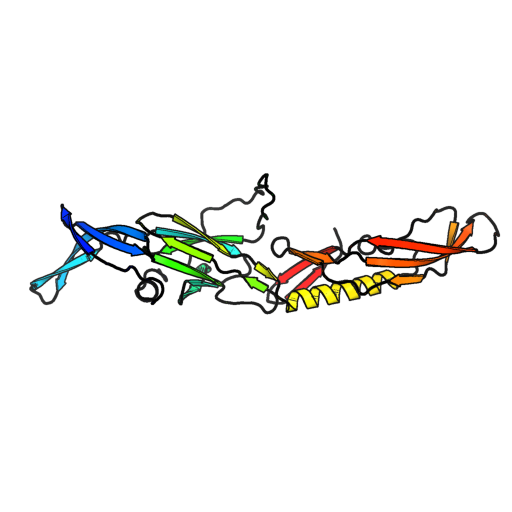273 LEU A O 1
ATOM 2158 N N . VAL A 1 274 ? -3.797 -4.596 -11.072 1.00 91.75 274 VAL A N 1
ATOM 2159 C CA . VAL A 1 274 ? -3.806 -3.924 -12.377 1.00 91.75 274 VAL A CA 1
ATOM 2160 C C . VAL A 1 274 ? -2.749 -2.832 -12.337 1.00 91.75 274 VAL A C 1
ATOM 2162 O O . VAL A 1 274 ? -2.715 -2.071 -11.375 1.00 91.75 274 VAL A O 1
ATOM 2165 N N . ILE A 1 275 ? -1.899 -2.771 -13.362 1.00 94.06 275 ILE A N 1
ATOM 2166 C CA . ILE A 1 275 ? -0.763 -1.847 -13.461 1.00 94.06 275 ILE A CA 1
ATOM 2167 C C . ILE A 1 275 ? -0.914 -1.021 -14.733 1.00 94.06 275 ILE A C 1
ATOM 2169 O O . ILE A 1 275 ? -1.225 -1.575 -15.790 1.00 94.06 275 ILE A O 1
ATOM 2173 N N . ASP A 1 276 ? -0.651 0.275 -14.622 1.00 93.38 276 ASP A N 1
ATOM 2174 C CA . ASP A 1 276 ? -0.611 1.214 -15.734 1.00 93.38 276 ASP A CA 1
ATOM 2175 C C . ASP A 1 276 ? 0.676 2.046 -15.687 1.00 93.38 276 ASP A C 1
ATOM 2177 O O . ASP A 1 276 ? 1.035 2.602 -14.650 1.00 93.38 276 ASP A O 1
ATOM 2181 N N . PHE A 1 277 ? 1.375 2.116 -16.816 1.00 92.75 277 PHE A N 1
ATOM 2182 C CA . PHE A 1 277 ? 2.588 2.921 -16.992 1.00 92.75 277 PHE A CA 1
ATOM 2183 C C . PHE A 1 277 ? 2.319 4.218 -17.762 1.00 92.75 277 PHE A C 1
ATOM 2185 O O . PHE A 1 277 ? 3.217 5.051 -17.892 1.00 92.75 277 PHE A O 1
ATOM 2192 N N . ASN A 1 278 ? 1.106 4.396 -18.290 1.00 82.06 278 ASN A N 1
ATOM 2193 C CA . ASN A 1 278 ? 0.717 5.631 -18.950 1.00 82.06 278 ASN A CA 1
ATOM 2194 C C . ASN A 1 278 ? 0.420 6.691 -17.883 1.00 82.06 278 ASN A C 1
ATOM 2196 O O . ASN A 1 278 ? -0.231 6.426 -16.873 1.00 82.06 278 ASN A O 1
ATOM 2200 N N . GLN A 1 279 ? 0.946 7.894 -18.098 1.00 60.44 279 GLN A N 1
ATOM 2201 C CA . GLN A 1 279 ? 0.826 9.022 -17.170 1.00 60.44 279 GLN A CA 1
ATOM 2202 C C . GLN A 1 279 ? -0.359 9.944 -17.514 1.00 60.44 279 GLN A C 1
ATOM 2204 O O . GLN A 1 279 ? -0.375 11.088 -17.063 1.00 60.44 279 GLN A O 1
ATOM 2209 N N . ASP A 1 280 ? -1.335 9.452 -18.286 1.00 45.12 280 ASP A N 1
ATOM 2210 C CA . ASP A 1 280 ? -2.537 10.209 -18.668 1.00 45.12 280 ASP A CA 1
ATOM 2211 C C . ASP A 1 280 ? -3.499 10.442 -17.479 1.00 45.12 280 ASP A C 1
ATOM 2213 O O . ASP A 1 280 ? -3.574 9.595 -16.542 1.00 45.12 280 ASP A O 1
#

Foldseek 3Di:
DQQVDVPVCVPPQFDFAPWDWDDDPPQKIKTWTDAVNDIFIEIWHWDFPDDDPNPHTDIDTPDAQKEKEWEKAFQQFQWKDKRNDIDGQVVFDWDDDPPPPDDPDPPDDDDQPGITITIGIHHFGKIKMAGPDDFQFWGWDIWIDGDRTRHDYHYTYIDIDGDPSNQVVVLVVQQVLQVVLQPDFDQDGDPLNCQQHDDDDPQKDKGPKGKDWPDRKGWDDADPRQQKTKIDKIKMKIKIWMDGPPDPDDIDIDIDMGIDMRMWGWDADPSDIDIGRDPD

Sequence (280 aa):
RALLTSAIGRASKNHMSYMSVDSGPYNSFKLSYKIGNSDASAVISLVPAGKQWLFFDSYKVQYPPFGHITITVPNEVDKIKVNDSEINLSTLKKSPKYDGESYSSEYGYSVYTSATEYRLPVYPGAYHIESAKSSQLWTTNSADASISEKDSSESAVLELEATETLKDELTKAIQKHVDKCVASTETDVPESCRFASFSYYTSYKYDNIKRSVNSTPMLDQVNMSSGTFQSDEVGVDITYRYKDDDDDSDWRDSHTRNSGYVYGKFSIKDNKLVIDFNQD

Secondary structure (DSSP, 8-state):
-TTSSHHHHTSTTS-EEEEEEEE-STTEEEEEEEETTEEEEEEEEEEEEEEETTTEEEEEESS---EEEEEEEETT--EEEETTEEEEGGGSEEPS---------TT-----TTEEEEEEEE-SEEEEEEES---SSEEE--EEEEE-STT-EEEEE--EEE-HHHHHHHHHHHHHHHHHHHT--SSS--GGGGGG-----TTEEEEEEEEEESS---EEEEETTTTEEEEPPEEEEEEEEEEETTS-PPPEEEEEEEEE--EEEEEEETTEEEEE----

Radius of gyration: 30.63 Å; chains: 1; bounding box: 67×36×98 Å

pLDDT: mean 82.8, std 15.79, range [34.34, 98.31]